Protein AF-A0A661CMT6-F1 (afdb_monomer_lite)

Secondary structure (DSSP, 8-state):
-HHHHHHHHHHHHHHHHHHHHHHHHHHHHHHHHHHHHHHHHHHHHHHHHHHHHHHHHHHH-SS--HHHHHHHHHHHHHH-TT---EEE---EEGGGHHHHHHHHHTT-TT---EEE-TTSSEEEPPP-SEE-BB-EEES-TT-GGGBTBBGGGSHHHHHHHHHHHHHTS-EEPSSEE-SS-SS--EE--EE----SS-----

Radius of gyration: 26.26 Å; chains: 1; bounding box: 62×44×87 Å

Foldseek 3Di:
DVVVVVVVVVVVVVVVVVVVVVVVVVVVVVVVVVVVVVVVVVLVVLVVVLVVVLLVVVQVDPDDDLVNSQVSQVVSCVVNVVDPKDFDWDKDALVCQVVVQVVLCVPVVPAAQWEQDPVRDIDHDDDDRIWTAGCHMPPCVLQVQRHNYTLCNDPQSVVQQVVQVVVQDWGKGDWDQRRSDPPRDTDIDIDGDHDDDDPDDD

Structure (mmCIF, N/CA/C/O backbone):
data_AF-A0A661CMT6-F1
#
_entry.id   AF-A0A661CMT6-F1
#
loop_
_atom_site.group_PDB
_atom_site.id
_atom_site.type_symbol
_atom_site.label_atom_id
_atom_site.label_alt_id
_atom_site.label_comp_id
_atom_site.label_asym_id
_atom_site.label_entity_id
_atom_site.label_seq_id
_atom_site.pdbx_PDB_ins_code
_atom_site.Cartn_x
_atom_site.Cartn_y
_atom_site.Cartn_z
_atom_site.occupancy
_atom_site.B_iso_or_equiv
_atom_site.auth_seq_id
_atom_site.auth_comp_id
_atom_site.auth_asym_id
_atom_site.auth_atom_id
_atom_site.pdbx_PDB_model_num
ATOM 1 N N . MET A 1 1 ? 38.216 -4.829 -66.993 1.00 76.12 1 MET A N 1
ATOM 2 C CA . MET A 1 1 ? 38.222 -5.764 -65.841 1.00 76.12 1 MET A CA 1
ATOM 3 C C . MET A 1 1 ? 38.484 -5.056 -64.514 1.00 76.12 1 MET A C 1
ATOM 5 O O . MET A 1 1 ? 37.730 -5.285 -63.583 1.00 76.12 1 MET A O 1
ATOM 9 N N . THR A 1 2 ? 39.468 -4.158 -64.425 1.00 88.75 2 THR A N 1
ATOM 10 C CA . THR A 1 2 ? 39.797 -3.398 -63.199 1.00 88.75 2 THR A CA 1
ATOM 11 C C . THR A 1 2 ? 38.638 -2.559 -62.637 1.00 88.75 2 THR A C 1
ATOM 13 O O . THR A 1 2 ? 38.377 -2.619 -61.442 1.00 88.75 2 THR A O 1
ATOM 16 N N . LEU A 1 3 ? 37.890 -1.845 -63.488 1.00 88.75 3 LEU A N 1
ATOM 17 C CA . LEU A 1 3 ? 36.726 -1.038 -63.073 1.00 88.75 3 LEU A CA 1
ATOM 18 C C . LEU A 1 3 ? 35.600 -1.874 -62.446 1.00 88.75 3 LEU A C 1
ATOM 20 O O . LEU A 1 3 ? 35.071 -1.510 -61.402 1.00 88.75 3 LEU A O 1
ATOM 24 N N . LEU A 1 4 ? 35.269 -3.018 -63.053 1.00 88.88 4 LEU A N 1
ATOM 25 C CA . LEU A 1 4 ? 34.260 -3.945 -62.525 1.00 88.88 4 LEU A CA 1
ATOM 26 C C . LEU A 1 4 ? 34.671 -4.500 -61.157 1.00 88.88 4 LEU A C 1
ATOM 28 O O . LEU A 1 4 ? 33.840 -4.578 -60.258 1.00 88.88 4 LEU A O 1
ATOM 32 N N . LEU A 1 5 ? 35.956 -4.825 -60.986 1.00 91.69 5 LEU A N 1
ATOM 33 C CA . LEU A 1 5 ? 36.486 -5.314 -59.715 1.00 91.69 5 LEU A CA 1
ATOM 34 C C . LEU A 1 5 ? 36.381 -4.251 -58.610 1.00 91.69 5 LEU A C 1
ATOM 36 O O . LEU A 1 5 ? 35.983 -4.566 -57.492 1.00 91.69 5 LEU A O 1
ATOM 40 N N . GLY A 1 6 ? 36.684 -2.992 -58.943 1.00 91.56 6 GLY A N 1
ATOM 41 C CA . GLY A 1 6 ? 36.543 -1.860 -58.027 1.00 91.56 6 GLY A CA 1
ATOM 42 C C . GLY A 1 6 ? 35.097 -1.642 -57.582 1.00 91.56 6 GLY A C 1
ATOM 43 O O . GLY A 1 6 ? 34.849 -1.525 -56.389 1.00 91.56 6 GLY A O 1
ATOM 44 N N . ILE A 1 7 ? 34.133 -1.673 -58.511 1.00 93.00 7 ILE A N 1
ATOM 45 C CA . ILE A 1 7 ? 32.702 -1.499 -58.198 1.00 93.00 7 ILE A CA 1
ATOM 46 C C . ILE A 1 7 ? 32.199 -2.613 -57.275 1.00 93.00 7 ILE A C 1
ATOM 48 O O . ILE A 1 7 ? 31.521 -2.329 -56.291 1.00 93.00 7 ILE A O 1
ATOM 52 N N . VAL A 1 8 ? 32.544 -3.872 -57.565 1.00 93.56 8 VAL A N 1
ATOM 53 C CA . VAL A 1 8 ? 32.135 -5.016 -56.734 1.00 93.56 8 VAL A CA 1
ATOM 54 C C . VAL A 1 8 ? 32.735 -4.911 -55.334 1.00 93.56 8 VAL A C 1
ATOM 56 O O . VAL A 1 8 ? 32.027 -5.114 -54.350 1.00 93.56 8 VAL A O 1
ATOM 59 N N . LEU A 1 9 ? 34.014 -4.540 -55.231 1.00 94.06 9 LEU A N 1
ATOM 60 C CA . LEU A 1 9 ? 34.680 -4.356 -53.946 1.00 94.06 9 LEU A CA 1
ATOM 61 C C . LEU A 1 9 ? 34.052 -3.207 -53.146 1.00 94.06 9 LEU A C 1
ATOM 63 O O . LEU A 1 9 ? 33.770 -3.373 -51.963 1.00 94.06 9 LEU A O 1
ATOM 67 N N . SER A 1 10 ? 33.769 -2.069 -53.784 1.00 93.56 10 SER A N 1
ATOM 68 C CA . SER A 1 10 ? 33.095 -0.935 -53.145 1.00 93.56 10 SER A CA 1
ATOM 69 C C . SER A 1 10 ? 31.676 -1.280 -52.697 1.00 93.56 10 SER A C 1
ATOM 71 O O . SER A 1 10 ? 31.295 -0.919 -51.587 1.00 93.56 10 SER A O 1
ATOM 73 N N . ALA A 1 11 ? 30.906 -2.009 -53.510 1.00 92.06 11 ALA A N 1
ATOM 74 C CA . ALA A 1 11 ? 29.564 -2.458 -53.147 1.00 92.06 11 ALA A CA 1
ATOM 75 C C . ALA A 1 11 ? 29.593 -3.432 -51.960 1.00 92.06 11 ALA A C 1
ATOM 77 O O . ALA A 1 11 ? 28.795 -3.297 -51.036 1.00 92.06 11 ALA A O 1
ATOM 78 N N . PHE A 1 12 ? 30.545 -4.371 -51.946 1.00 94.50 12 PHE A N 1
ATOM 79 C CA . PHE A 1 12 ? 30.731 -5.304 -50.835 1.00 94.50 12 PHE A CA 1
ATOM 80 C C . PHE A 1 12 ? 31.136 -4.586 -49.542 1.00 94.50 12 PHE A C 1
ATOM 82 O O . PHE A 1 12 ? 30.567 -4.849 -48.485 1.00 94.50 12 PHE A O 1
ATOM 89 N N . ILE A 1 13 ? 32.080 -3.644 -49.627 1.00 92.56 13 ILE A N 1
ATOM 90 C CA . ILE A 1 13 ? 32.513 -2.823 -48.493 1.00 92.56 13 ILE A CA 1
ATOM 91 C C . ILE A 1 13 ? 31.348 -1.974 -47.970 1.00 92.56 13 ILE A C 1
ATOM 93 O O . ILE A 1 13 ? 31.096 -1.983 -46.770 1.00 92.56 13 ILE A O 1
ATOM 97 N N . GLY A 1 14 ? 30.600 -1.300 -48.848 1.00 91.44 14 GLY A N 1
ATOM 98 C CA . GLY A 1 14 ? 29.434 -0.499 -48.470 1.00 91.44 14 GLY A CA 1
ATOM 99 C C . GLY A 1 14 ? 28.329 -1.332 -47.818 1.00 91.44 14 GLY A C 1
ATOM 100 O O . GLY A 1 14 ? 27.796 -0.938 -46.787 1.00 91.44 14 GLY A O 1
ATOM 101 N N . TRP A 1 15 ? 28.039 -2.520 -48.356 1.00 92.12 15 TRP A N 1
ATOM 102 C CA . TRP A 1 15 ? 27.094 -3.461 -47.749 1.00 92.12 15 TRP A CA 1
ATOM 103 C C . TRP A 1 15 ? 27.566 -3.950 -46.372 1.00 92.12 15 TRP A C 1
ATOM 105 O O . TRP A 1 15 ? 26.773 -4.005 -45.432 1.00 92.12 15 TRP A O 1
ATOM 115 N N . SER A 1 16 ? 28.858 -4.257 -46.230 1.00 92.06 16 SER A N 1
ATOM 116 C CA . SER A 1 16 ? 29.460 -4.662 -44.956 1.00 92.06 16 SER A CA 1
ATOM 117 C C . SER A 1 16 ? 29.374 -3.544 -43.912 1.00 92.06 16 SER A C 1
ATOM 119 O O . SER A 1 16 ? 28.859 -3.775 -42.819 1.00 92.06 16 SER A O 1
ATOM 121 N N . PHE A 1 17 ? 29.782 -2.318 -44.264 1.00 91.06 17 PHE A N 1
ATOM 122 C CA . PHE A 1 17 ? 29.678 -1.146 -43.389 1.00 91.06 17 PHE A CA 1
ATOM 123 C C . PHE A 1 17 ? 28.233 -0.872 -42.978 1.00 91.06 17 PHE A C 1
ATOM 125 O O . PHE A 1 17 ? 27.963 -0.761 -41.787 1.00 91.06 17 PHE A O 1
ATOM 132 N N . TYR A 1 18 ? 27.298 -0.872 -43.930 1.00 88.12 18 TYR A N 1
ATOM 133 C CA . TYR A 1 18 ? 25.874 -0.679 -43.651 1.00 88.12 18 TYR A CA 1
ATOM 134 C C . TYR A 1 18 ? 25.322 -1.741 -42.688 1.00 88.12 18 TYR A C 1
ATOM 136 O O . TYR A 1 18 ? 24.569 -1.434 -41.763 1.00 88.12 18 TYR A O 1
ATOM 144 N N . THR A 1 19 ? 25.727 -3.002 -42.866 1.00 87.31 19 THR A N 1
ATOM 145 C CA . THR A 1 19 ? 25.302 -4.107 -41.995 1.00 87.31 19 THR A CA 1
ATOM 146 C C . THR A 1 19 ? 25.889 -3.981 -40.586 1.00 87.31 19 THR A C 1
ATOM 148 O O . THR A 1 19 ? 25.199 -4.279 -39.612 1.00 87.31 19 THR A O 1
ATOM 151 N N . ILE A 1 20 ? 27.148 -3.549 -40.457 1.00 87.88 20 ILE A N 1
ATOM 152 C CA . ILE A 1 20 ? 27.808 -3.326 -39.161 1.00 87.88 20 ILE A CA 1
ATOM 153 C C . ILE A 1 20 ? 27.168 -2.143 -38.430 1.00 87.88 20 ILE A C 1
ATOM 155 O O . ILE A 1 20 ? 26.847 -2.269 -37.252 1.00 87.88 20 ILE A O 1
ATOM 159 N N . GLU A 1 21 ? 26.930 -1.034 -39.125 1.00 86.44 21 GLU A N 1
ATOM 160 C CA . GLU A 1 21 ? 26.326 0.176 -38.562 1.00 86.44 21 GLU A CA 1
ATOM 161 C C . GLU A 1 21 ? 24.889 -0.084 -38.099 1.00 86.44 21 GLU A C 1
ATOM 163 O O . GLU A 1 21 ? 24.545 0.209 -36.957 1.00 86.44 21 GLU A O 1
ATOM 168 N N . THR A 1 22 ? 24.082 -0.764 -38.921 1.00 87.25 22 THR A N 1
ATOM 169 C CA . THR A 1 22 ? 22.709 -1.139 -38.546 1.00 87.25 22 THR A CA 1
ATOM 170 C C . THR A 1 22 ? 22.695 -2.064 -37.325 1.00 87.25 22 THR A C 1
ATOM 172 O O . THR A 1 22 ? 21.896 -1.868 -36.412 1.00 87.25 22 THR A O 1
ATOM 175 N N . LYS A 1 23 ? 23.600 -3.053 -37.262 1.00 88.31 23 LYS A N 1
ATOM 176 C CA . LYS A 1 23 ? 23.738 -3.923 -36.081 1.00 88.31 23 LYS A CA 1
ATOM 177 C C . LYS A 1 23 ? 24.195 -3.148 -34.847 1.00 88.31 23 LYS A C 1
ATOM 179 O O . LYS A 1 23 ? 23.708 -3.434 -33.760 1.00 88.31 23 LYS A O 1
ATOM 184 N N . SER A 1 24 ? 25.108 -2.191 -35.004 1.00 89.50 24 SER A N 1
ATOM 185 C CA . SER A 1 24 ? 25.589 -1.356 -33.902 1.00 89.50 24 SER A CA 1
ATOM 186 C C . SER A 1 24 ? 24.461 -0.512 -33.316 1.00 89.50 24 SER A C 1
ATOM 188 O O . SER A 1 24 ? 24.282 -0.535 -32.107 1.00 89.50 24 SER A O 1
ATOM 190 N N . ILE A 1 25 ? 23.658 0.145 -34.162 1.00 88.06 25 ILE A N 1
ATOM 191 C CA . ILE A 1 25 ? 22.508 0.957 -33.732 1.00 88.06 25 ILE A CA 1
ATOM 192 C C . ILE A 1 25 ? 21.481 0.099 -32.986 1.00 88.06 25 ILE A C 1
ATOM 194 O O . ILE A 1 25 ? 20.993 0.493 -31.932 1.00 88.06 25 ILE A O 1
ATOM 198 N N . VAL A 1 26 ? 21.161 -1.092 -33.505 1.00 89.81 26 VAL A N 1
ATOM 199 C CA . VAL A 1 26 ? 20.211 -2.005 -32.847 1.00 89.81 26 VAL A CA 1
ATOM 200 C C . VAL A 1 26 ? 20.753 -2.504 -31.506 1.00 89.81 26 VAL A C 1
ATOM 202 O O . VAL A 1 26 ? 20.005 -2.554 -30.535 1.00 89.81 26 VAL A O 1
ATOM 205 N N . ASN A 1 27 ? 22.041 -2.848 -31.430 1.00 90.56 27 ASN A N 1
ATOM 206 C CA . ASN A 1 27 ? 22.661 -3.298 -30.184 1.00 90.56 27 ASN A CA 1
ATOM 207 C C . ASN A 1 27 ? 22.746 -2.175 -29.143 1.00 90.56 27 ASN A C 1
ATOM 209 O O . ASN A 1 27 ? 22.502 -2.426 -27.970 1.00 90.56 27 ASN A O 1
ATOM 213 N N . GLU A 1 28 ? 23.086 -0.954 -29.557 1.00 92.06 28 GLU A N 1
ATOM 214 C CA . GLU A 1 28 ? 23.110 0.224 -28.685 1.00 92.06 28 GLU A CA 1
ATOM 215 C C . GLU A 1 28 ? 21.711 0.519 -28.143 1.00 92.06 28 GLU A C 1
ATOM 217 O O . GLU A 1 28 ? 21.534 0.584 -26.931 1.00 92.06 28 GLU A O 1
ATOM 222 N N . PHE A 1 29 ? 20.698 0.543 -29.015 1.00 90.06 29 PHE A N 1
ATOM 223 C CA . PHE A 1 29 ? 19.305 0.692 -28.598 1.00 90.06 29 PHE A CA 1
ATOM 224 C C . PHE A 1 29 ? 18.870 -0.404 -27.617 1.00 90.06 29 PHE A C 1
ATOM 226 O O . PHE A 1 29 ? 18.229 -0.107 -26.612 1.00 90.06 29 PHE A O 1
ATOM 233 N N . GLN A 1 30 ? 19.223 -1.667 -27.876 1.00 91.69 30 GLN A N 1
ATOM 234 C CA . GLN A 1 30 ? 18.881 -2.769 -26.976 1.00 91.69 30 GLN A CA 1
ATOM 235 C C . GLN A 1 30 ? 19.568 -2.619 -25.614 1.00 91.69 30 GLN A C 1
ATOM 237 O O . GLN A 1 30 ? 18.911 -2.759 -24.588 1.00 91.69 30 GLN A O 1
ATOM 242 N N . ASN A 1 31 ? 20.859 -2.278 -25.594 1.00 92.62 31 ASN A N 1
ATOM 243 C CA . ASN A 1 31 ? 21.598 -2.043 -24.354 1.00 92.62 31 ASN A CA 1
ATOM 244 C C . ASN A 1 31 ? 21.017 -0.869 -23.557 1.00 92.62 31 ASN A C 1
ATOM 246 O O . ASN A 1 31 ? 20.933 -0.943 -22.330 1.00 92.62 31 ASN A O 1
ATOM 250 N N . ASP A 1 32 ? 20.600 0.199 -24.237 1.00 91.69 32 ASP A N 1
ATOM 251 C CA . ASP A 1 32 ? 19.945 1.342 -23.607 1.00 91.69 32 ASP A CA 1
ATOM 252 C C . ASP A 1 32 ? 18.610 0.927 -22.987 1.00 91.69 32 ASP A C 1
ATOM 254 O O . ASP A 1 32 ? 18.363 1.216 -21.815 1.00 91.69 32 ASP A O 1
ATOM 258 N N . VAL A 1 33 ? 17.771 0.196 -23.730 1.00 92.81 33 VAL A N 1
ATOM 259 C CA . VAL A 1 33 ? 16.503 -0.346 -23.218 1.00 92.81 33 VAL A CA 1
ATOM 260 C C . VAL A 1 33 ? 16.746 -1.223 -21.991 1.00 92.81 33 VAL A C 1
ATOM 262 O O . VAL A 1 33 ? 16.114 -1.003 -20.958 1.00 92.81 33 VAL A O 1
ATOM 265 N N . ASP A 1 34 ? 17.690 -2.160 -22.064 1.00 93.88 34 ASP A N 1
ATOM 266 C CA . ASP A 1 34 ? 18.001 -3.077 -20.965 1.00 93.88 34 ASP A CA 1
ATOM 267 C C . ASP A 1 34 ? 18.516 -2.318 -19.732 1.00 93.88 34 ASP A C 1
ATOM 269 O O . ASP A 1 34 ? 18.134 -2.619 -18.599 1.00 93.88 34 ASP A O 1
ATOM 273 N N . THR A 1 35 ? 19.323 -1.275 -19.940 1.00 94.31 35 THR A N 1
ATOM 274 C CA . THR A 1 35 ? 19.825 -0.411 -18.863 1.00 94.31 35 THR A CA 1
ATOM 275 C C . THR A 1 35 ? 18.688 0.348 -18.180 1.00 94.31 35 THR A C 1
ATOM 277 O O . THR A 1 35 ? 18.652 0.429 -16.949 1.00 94.31 35 THR A O 1
ATOM 280 N N . GLN A 1 36 ? 17.737 0.882 -18.951 1.00 92.00 36 GLN A N 1
ATOM 281 C CA . GLN A 1 36 ? 16.578 1.584 -18.396 1.00 92.00 36 GLN A CA 1
ATOM 282 C C . GLN A 1 36 ? 15.644 0.635 -17.640 1.00 92.00 36 GLN A C 1
ATOM 284 O O . GLN A 1 36 ? 15.193 0.965 -16.543 1.00 92.00 36 GLN A O 1
ATOM 289 N N . VAL A 1 37 ? 15.390 -0.561 -18.180 1.00 92.44 37 VAL A N 1
ATOM 290 C CA . VAL A 1 37 ? 14.586 -1.590 -17.502 1.00 92.44 37 VAL A CA 1
ATOM 291 C C . VAL A 1 37 ? 15.236 -1.982 -16.177 1.00 92.44 37 VAL A C 1
ATOM 293 O O . VAL A 1 37 ? 14.579 -1.924 -15.139 1.00 92.44 37 VAL A O 1
ATOM 296 N N . ALA A 1 38 ? 16.540 -2.271 -16.179 1.00 93.06 38 ALA A N 1
ATOM 297 C CA . ALA A 1 38 ? 17.273 -2.619 -14.965 1.00 93.06 38 ALA A CA 1
ATOM 298 C C . ALA A 1 38 ? 17.248 -1.490 -13.917 1.00 93.06 38 ALA A C 1
ATOM 300 O O . ALA A 1 38 ? 17.157 -1.752 -12.715 1.00 93.06 38 ALA A O 1
ATOM 301 N N . ALA A 1 39 ? 17.299 -0.225 -14.347 1.00 91.81 39 ALA A N 1
ATOM 302 C CA . ALA A 1 39 ? 17.182 0.919 -13.446 1.00 91.81 39 ALA A CA 1
ATOM 303 C C . ALA A 1 39 ? 15.795 0.993 -12.783 1.00 91.81 39 ALA A C 1
ATOM 305 O O . ALA A 1 39 ? 15.709 1.223 -11.574 1.00 91.81 39 ALA A O 1
ATOM 306 N N . ILE A 1 40 ? 14.721 0.747 -13.541 1.00 89.44 40 ILE A N 1
ATOM 307 C CA . ILE A 1 40 ? 13.347 0.716 -13.020 1.00 89.44 40 ILE A CA 1
ATOM 308 C C . ILE A 1 40 ? 13.161 -0.448 -12.042 1.00 89.44 40 ILE A C 1
ATOM 310 O O . ILE A 1 40 ? 12.661 -0.242 -10.936 1.00 89.44 40 ILE A O 1
ATOM 314 N N . GLU A 1 41 ? 13.597 -1.656 -12.404 1.00 90.56 41 GLU A N 1
ATOM 315 C CA . GLU A 1 41 ? 13.509 -2.837 -11.535 1.00 90.56 41 GLU A CA 1
ATOM 316 C C . GLU A 1 41 ? 14.256 -2.627 -10.219 1.00 90.56 41 GLU A C 1
ATOM 318 O O . GLU A 1 41 ? 13.731 -2.913 -9.138 1.00 90.56 41 GLU A O 1
ATOM 323 N N . LYS A 1 42 ? 15.463 -2.059 -10.295 1.00 90.38 42 LYS A N 1
ATOM 324 C CA . LYS A 1 42 ? 16.248 -1.698 -9.115 1.00 90.38 42 LYS A CA 1
ATOM 325 C C . LYS A 1 42 ? 15.507 -0.686 -8.247 1.00 90.38 42 LYS A C 1
ATOM 327 O O . LYS A 1 42 ? 15.457 -0.863 -7.032 1.00 90.38 42 LYS A O 1
ATOM 332 N N . GLN A 1 43 ? 14.920 0.350 -8.846 1.00 88.81 43 GLN A N 1
ATOM 333 C CA . GLN A 1 43 ? 14.181 1.369 -8.104 1.00 88.81 43 GLN A CA 1
ATOM 334 C C . GLN A 1 43 ? 12.956 0.781 -7.389 1.00 88.81 43 GLN A C 1
ATOM 336 O O . GLN A 1 43 ? 12.739 1.076 -6.216 1.00 88.81 43 GLN A O 1
ATOM 341 N N . ILE A 1 44 ? 12.188 -0.082 -8.061 1.00 90.38 44 ILE A N 1
ATOM 342 C CA . ILE A 1 44 ? 11.028 -0.766 -7.469 1.00 90.38 44 ILE A CA 1
ATOM 343 C C . ILE A 1 44 ? 11.469 -1.684 -6.325 1.00 90.38 44 ILE A C 1
ATOM 345 O O . ILE A 1 44 ? 10.876 -1.655 -5.249 1.00 90.38 44 ILE A O 1
ATOM 349 N N . THR A 1 45 ? 12.540 -2.451 -6.529 1.00 90.62 45 THR A N 1
ATOM 350 C CA . THR A 1 45 ? 13.084 -3.353 -5.504 1.00 90.62 45 THR A CA 1
ATOM 351 C C . THR A 1 45 ? 13.514 -2.573 -4.263 1.00 90.62 45 THR A C 1
ATOM 353 O O . THR A 1 45 ? 13.157 -2.942 -3.149 1.00 90.62 45 THR A O 1
ATOM 356 N N . LEU A 1 46 ? 14.198 -1.438 -4.440 1.00 88.62 46 LEU A N 1
ATOM 357 C CA . LEU A 1 46 ? 14.570 -0.558 -3.330 1.00 88.62 46 LEU A CA 1
ATOM 358 C C . LEU A 1 46 ? 13.349 0.005 -2.594 1.00 88.62 46 LEU A C 1
ATOM 360 O O . LEU A 1 46 ? 13.398 0.166 -1.379 1.00 88.62 46 LEU A O 1
ATOM 364 N N . SER A 1 47 ? 12.253 0.293 -3.299 1.00 89.75 47 SER A N 1
ATOM 365 C CA . SER A 1 47 ? 11.001 0.698 -2.655 1.00 89.75 47 SER A CA 1
ATOM 366 C C . SER A 1 47 ? 10.349 -0.432 -1.860 1.00 89.75 47 SER A C 1
ATOM 368 O O . SER A 1 47 ? 9.720 -0.164 -0.844 1.00 89.75 47 SER A O 1
ATOM 370 N N . PHE A 1 48 ? 10.514 -1.691 -2.264 1.00 93.50 48 PHE A N 1
ATOM 371 C CA . PHE A 1 48 ? 9.998 -2.838 -1.514 1.00 93.50 48 PHE A CA 1
ATOM 372 C C . PHE A 1 48 ? 10.741 -3.093 -0.200 1.00 93.50 48 PHE A C 1
ATOM 374 O O . PHE A 1 48 ? 10.115 -3.516 0.772 1.00 93.50 48 PHE A O 1
ATOM 381 N N . GLU A 1 49 ? 12.027 -2.748 -0.110 1.00 93.56 49 GLU A N 1
ATOM 382 C CA . GLU A 1 49 ? 12.794 -2.822 1.146 1.00 93.56 49 GLU A CA 1
ATOM 383 C C . GLU A 1 49 ? 12.198 -1.953 2.273 1.00 93.56 49 GLU A C 1
ATOM 385 O O . GLU A 1 49 ? 12.317 -2.280 3.460 1.00 93.56 49 GLU A O 1
ATOM 390 N N . ALA A 1 50 ? 11.473 -0.881 1.925 1.00 94.88 50 ALA A N 1
ATOM 391 C CA . ALA A 1 50 ? 10.717 -0.082 2.890 1.00 94.88 50 ALA A CA 1
ATOM 392 C C . ALA A 1 50 ? 9.687 -0.924 3.659 1.00 94.88 50 ALA A C 1
ATOM 394 O O . ALA A 1 50 ? 9.557 -0.788 4.877 1.00 94.88 50 ALA A O 1
ATOM 395 N N . LEU A 1 51 ? 8.987 -1.828 2.964 1.00 96.19 51 LEU A N 1
ATOM 396 C CA . LEU A 1 51 ? 7.976 -2.689 3.576 1.00 96.19 51 LEU A CA 1
ATOM 397 C C . LEU A 1 51 ? 8.607 -3.685 4.547 1.00 96.19 51 LEU A C 1
ATOM 399 O O . LEU A 1 51 ? 8.050 -3.916 5.615 1.00 96.19 51 LEU A O 1
ATOM 403 N N . TYR A 1 52 ? 9.784 -4.230 4.227 1.00 96.38 52 TYR A N 1
ATOM 404 C CA . TYR A 1 52 ? 10.516 -5.108 5.144 1.00 96.38 52 TYR A CA 1
ATOM 405 C C . TYR A 1 52 ? 10.988 -4.369 6.400 1.00 96.38 52 TYR A C 1
ATOM 407 O O . TYR A 1 52 ? 10.921 -4.920 7.498 1.00 96.38 52 TYR A O 1
ATOM 415 N N . THR A 1 53 ? 11.390 -3.104 6.259 1.00 95.12 53 THR A N 1
ATOM 416 C CA . THR A 1 53 ? 11.751 -2.250 7.401 1.00 95.12 53 THR A CA 1
ATOM 417 C C . THR A 1 53 ? 10.549 -2.015 8.322 1.00 95.12 53 THR A C 1
ATOM 419 O O . THR A 1 53 ? 10.650 -2.224 9.530 1.00 95.12 53 THR A O 1
ATOM 422 N N . ILE A 1 54 ? 9.391 -1.646 7.760 1.00 95.88 54 ILE A N 1
ATOM 423 C CA . ILE A 1 54 ? 8.149 -1.466 8.531 1.00 95.88 54 ILE A CA 1
ATOM 424 C C . ILE A 1 54 ? 7.703 -2.785 9.160 1.00 95.88 54 ILE A C 1
ATOM 426 O O . ILE A 1 54 ? 7.345 -2.819 10.334 1.00 95.88 54 ILE A O 1
ATOM 430 N N . LYS A 1 55 ? 7.760 -3.889 8.412 1.00 95.62 55 LYS A N 1
ATOM 431 C CA . LYS A 1 55 ? 7.452 -5.217 8.941 1.00 95.62 55 LYS A CA 1
ATOM 432 C C . LYS A 1 55 ? 8.316 -5.546 10.157 1.00 95.62 55 LYS A C 1
ATOM 434 O O . LYS A 1 55 ? 7.783 -6.054 11.132 1.00 95.62 55 LYS A O 1
ATOM 439 N N . GLY A 1 56 ? 9.607 -5.211 10.137 1.00 94.94 56 GLY A N 1
ATOM 440 C CA . GLY A 1 56 ? 10.495 -5.389 11.286 1.00 94.94 56 GLY A CA 1
ATOM 441 C C . GLY A 1 56 ? 10.012 -4.666 12.548 1.00 94.94 56 GLY A C 1
ATOM 442 O O . GLY A 1 56 ? 10.102 -5.234 13.636 1.00 94.94 56 GLY A O 1
ATOM 443 N N . LEU A 1 57 ? 9.445 -3.460 12.415 1.00 94.62 57 LEU A N 1
ATOM 444 C CA . LEU A 1 57 ? 8.836 -2.731 13.536 1.00 94.62 57 LEU A CA 1
ATOM 445 C C . LEU A 1 57 ? 7.641 -3.502 14.118 1.00 94.62 57 LEU A C 1
ATOM 447 O O . LEU A 1 57 ? 7.564 -3.691 15.326 1.00 94.62 57 LEU A O 1
ATOM 451 N N . PHE A 1 58 ? 6.740 -4.001 13.271 1.00 94.56 58 PHE A N 1
ATOM 452 C CA . PHE A 1 58 ? 5.579 -4.769 13.733 1.00 94.56 58 PHE A CA 1
ATOM 453 C C . PHE A 1 58 ? 5.928 -6.170 14.251 1.00 94.56 58 PHE A C 1
ATOM 455 O O . PHE A 1 58 ? 5.309 -6.634 15.201 1.00 94.56 58 PHE A O 1
ATOM 462 N N . ASP A 1 59 ? 6.918 -6.844 13.664 1.00 92.75 59 ASP A N 1
ATOM 463 C CA . ASP A 1 59 ? 7.340 -8.185 14.086 1.00 92.75 59 ASP A CA 1
ATOM 464 C C . ASP A 1 59 ? 8.089 -8.158 15.438 1.00 92.75 59 ASP A C 1
ATOM 466 O O . ASP A 1 59 ? 8.159 -9.180 16.122 1.00 92.75 59 ASP A O 1
ATOM 470 N N . SER A 1 60 ? 8.667 -7.012 15.824 1.00 91.19 60 SER A N 1
ATOM 471 C CA . SER A 1 60 ? 9.477 -6.863 17.047 1.00 91.19 60 SER A CA 1
ATOM 472 C C . SER A 1 60 ? 8.772 -6.147 18.203 1.00 91.19 60 SER A C 1
ATOM 474 O O . SER A 1 60 ? 9.281 -6.164 19.327 1.00 91.19 60 SER A O 1
ATOM 476 N N . SER A 1 61 ? 7.586 -5.590 17.961 1.00 90.44 61 SER A N 1
ATOM 477 C CA . SER A 1 61 ? 6.791 -4.870 18.955 1.00 90.44 61 SER A CA 1
ATOM 478 C C . SER A 1 61 ? 5.507 -5.621 19.304 1.00 90.44 61 SER A C 1
ATOM 480 O O . SER A 1 61 ? 4.875 -6.240 18.455 1.00 90.44 61 SER A O 1
ATOM 482 N N . GLN A 1 62 ? 5.087 -5.553 20.570 1.00 85.88 62 GLN A N 1
ATOM 483 C CA . GLN A 1 62 ? 3.775 -6.078 20.986 1.00 85.88 62 GLN A CA 1
ATOM 484 C C . GLN A 1 62 ? 2.625 -5.223 20.444 1.00 85.88 62 GLN A C 1
ATOM 486 O O . GLN A 1 62 ? 1.568 -5.733 20.087 1.00 85.88 62 GLN A O 1
ATOM 491 N N . GLU A 1 63 ? 2.847 -3.914 20.383 1.00 88.62 63 GLU A N 1
ATOM 492 C CA . GLU A 1 63 ? 1.927 -2.932 19.834 1.00 88.62 63 GLU A CA 1
ATOM 493 C C . GLU A 1 63 ? 2.765 -1.839 19.171 1.00 88.62 63 GLU A C 1
ATOM 495 O O . GLU A 1 63 ? 3.793 -1.441 19.714 1.00 88.62 63 GLU A O 1
ATOM 500 N N . VAL A 1 64 ? 2.342 -1.386 17.992 1.00 94.00 64 VAL A N 1
ATOM 501 C CA . VAL A 1 64 ? 2.957 -0.255 17.289 1.00 94.00 64 VAL A CA 1
ATOM 502 C C . VAL A 1 64 ? 1.976 0.904 17.327 1.00 94.00 64 VAL A C 1
ATOM 504 O O . VAL A 1 64 ? 0.823 0.775 16.901 1.00 94.00 64 VAL A O 1
ATOM 507 N N . THR A 1 65 ? 2.429 2.034 17.853 1.00 93.94 65 THR A N 1
ATOM 508 C CA . THR A 1 65 ? 1.648 3.268 17.895 1.00 93.94 65 THR A CA 1
ATOM 509 C C . THR A 1 65 ? 1.686 3.999 16.554 1.00 93.94 65 THR A C 1
ATOM 511 O O . THR A 1 65 ? 2.583 3.816 15.731 1.00 93.94 65 THR A O 1
ATOM 514 N N . GLU A 1 66 ? 0.700 4.868 16.339 1.00 93.44 66 GLU A N 1
ATOM 515 C CA . GLU A 1 66 ? 0.635 5.718 15.147 1.00 93.44 66 GLU A CA 1
ATOM 516 C C . GLU A 1 66 ? 1.855 6.646 15.041 1.00 93.44 66 GLU A C 1
ATOM 518 O O . GLU A 1 66 ? 2.409 6.807 13.957 1.00 93.44 66 GLU A O 1
ATOM 523 N N . ASP A 1 67 ? 2.319 7.196 16.168 1.00 95.50 67 ASP A N 1
ATOM 524 C CA . ASP A 1 67 ? 3.495 8.066 16.204 1.00 95.50 67 ASP A CA 1
ATOM 525 C C . ASP A 1 67 ? 4.781 7.303 15.862 1.00 95.50 67 ASP A C 1
ATOM 527 O O . ASP A 1 67 ? 5.597 7.809 15.094 1.00 95.50 67 ASP A O 1
ATOM 531 N N . GLU A 1 68 ? 4.972 6.084 16.378 1.00 96.56 68 GLU A N 1
ATOM 532 C CA . GLU A 1 68 ? 6.130 5.246 16.025 1.00 96.56 68 GLU A CA 1
ATOM 533 C C . GLU A 1 68 ? 6.141 4.902 14.535 1.00 96.56 68 GLU A C 1
ATOM 535 O O . GLU A 1 68 ? 7.176 5.034 13.876 1.00 96.56 68 GLU A O 1
ATOM 540 N N . PHE A 1 69 ? 4.982 4.514 13.991 1.00 97.50 69 PHE A N 1
ATOM 541 C CA . PHE A 1 69 ? 4.831 4.262 12.562 1.00 97.50 69 PHE A CA 1
ATOM 542 C C . PHE A 1 69 ? 5.169 5.510 11.745 1.00 97.50 69 PHE A C 1
ATOM 544 O O . PHE A 1 69 ? 5.967 5.436 10.814 1.00 97.50 69 PHE A O 1
ATOM 551 N N . LYS A 1 70 ? 4.598 6.660 12.119 1.00 97.38 70 LYS A N 1
ATOM 552 C CA . LYS A 1 70 ? 4.796 7.938 11.435 1.00 97.38 70 LYS A CA 1
ATOM 553 C C . LYS A 1 70 ? 6.265 8.339 11.378 1.00 97.38 70 LYS A C 1
ATOM 555 O O . LYS A 1 70 ? 6.748 8.681 10.303 1.00 97.38 70 LYS A O 1
ATOM 560 N N . HIS A 1 71 ? 6.980 8.288 12.504 1.00 97.38 71 HIS A N 1
ATOM 561 C CA . HIS A 1 71 ? 8.397 8.659 12.538 1.00 97.38 71 HIS A CA 1
ATOM 562 C C . HIS A 1 71 ? 9.229 7.760 11.615 1.00 97.38 71 HIS A C 1
ATOM 564 O O . HIS A 1 71 ? 9.989 8.265 10.790 1.00 97.38 71 HIS A O 1
ATOM 570 N N . LEU A 1 72 ? 9.037 6.437 11.690 1.00 97.31 72 LEU A N 1
ATOM 571 C CA . LEU A 1 72 ? 9.762 5.501 10.830 1.00 97.31 72 LEU A CA 1
ATOM 572 C C . LEU A 1 72 ? 9.415 5.692 9.346 1.00 97.31 72 LEU A C 1
ATOM 574 O O . LEU A 1 72 ? 10.306 5.710 8.495 1.00 97.31 72 LEU A O 1
ATOM 578 N N . ALA A 1 73 ? 8.128 5.827 9.025 1.00 97.62 73 ALA A N 1
ATOM 579 C CA . ALA A 1 73 ? 7.659 5.995 7.657 1.00 97.62 73 ALA A CA 1
ATOM 580 C C . ALA A 1 73 ? 8.177 7.304 7.040 1.00 97.62 73 ALA A C 1
ATOM 582 O O . ALA A 1 73 ? 8.688 7.278 5.921 1.00 97.62 73 ALA A O 1
ATOM 583 N N . ALA A 1 74 ? 8.141 8.419 7.776 1.00 96.94 74 ALA A N 1
ATOM 584 C CA . ALA A 1 74 ? 8.671 9.701 7.315 1.00 96.94 74 ALA A CA 1
ATOM 585 C C . ALA A 1 74 ? 10.170 9.613 6.960 1.00 96.94 74 ALA A C 1
ATOM 587 O O . ALA A 1 74 ? 10.577 10.043 5.877 1.00 96.94 74 ALA A O 1
ATOM 588 N N . ASP A 1 75 ? 10.982 8.975 7.809 1.00 96.12 75 ASP A N 1
ATOM 589 C CA . ASP A 1 75 ? 12.422 8.781 7.570 1.00 96.12 75 ASP A CA 1
ATOM 590 C C . ASP A 1 75 ? 12.723 7.886 6.354 1.00 96.12 75 ASP A C 1
ATOM 592 O O . ASP A 1 75 ? 13.759 8.022 5.687 1.00 96.12 75 ASP A O 1
ATOM 596 N N . ILE A 1 76 ? 11.837 6.933 6.052 1.00 96.12 76 ILE A N 1
ATOM 597 C CA . ILE A 1 76 ? 11.917 6.118 4.837 1.00 96.12 76 ILE A CA 1
ATOM 598 C C . ILE A 1 76 ? 11.580 6.974 3.612 1.00 96.12 76 ILE A C 1
ATOM 600 O O . ILE A 1 76 ? 12.341 6.978 2.644 1.00 96.12 76 ILE A O 1
ATOM 604 N N . LEU A 1 77 ? 10.487 7.732 3.647 1.00 95.56 77 LEU A N 1
ATOM 605 C CA . LEU A 1 77 ? 9.996 8.499 2.497 1.00 95.56 77 LEU A CA 1
ATOM 606 C C . LEU A 1 77 ? 10.981 9.573 2.024 1.00 95.56 77 LEU A C 1
ATOM 608 O O . LEU A 1 77 ? 11.124 9.780 0.821 1.00 95.56 77 LEU A O 1
ATOM 612 N N . VAL A 1 78 ? 11.748 10.180 2.938 1.00 94.38 78 VAL A N 1
ATOM 613 C CA . VAL A 1 78 ? 12.840 11.109 2.582 1.00 94.38 78 VAL A CA 1
ATOM 614 C C . VAL A 1 78 ? 13.887 10.447 1.674 1.00 94.38 78 VAL A C 1
ATOM 616 O O . VAL A 1 78 ? 14.457 11.099 0.800 1.00 94.38 78 VAL A O 1
ATOM 619 N N . ARG A 1 79 ? 14.143 9.145 1.854 1.00 91.69 79 ARG A N 1
ATOM 620 C CA . ARG A 1 79 ? 15.119 8.370 1.066 1.00 91.69 79 ARG A CA 1
ATOM 621 C C . ARG A 1 79 ? 14.504 7.698 -0.162 1.00 91.69 79 ARG A C 1
ATOM 623 O O . ARG A 1 79 ? 15.241 7.288 -1.056 1.00 91.69 79 ARG A O 1
ATOM 630 N N . HIS A 1 80 ? 13.178 7.602 -0.216 1.00 90.88 80 HIS A N 1
ATOM 631 C CA . HIS A 1 80 ? 12.425 6.920 -1.266 1.00 90.88 80 HIS A CA 1
ATOM 632 C C . HIS A 1 80 ? 11.288 7.813 -1.796 1.00 90.88 80 HIS A C 1
ATOM 634 O O . HIS A 1 80 ? 10.115 7.480 -1.628 1.00 90.88 80 HIS A O 1
ATOM 640 N N . PRO A 1 81 ? 11.606 8.933 -2.477 1.00 88.19 81 PRO A N 1
ATOM 641 C CA . PRO A 1 81 ? 10.616 9.932 -2.899 1.00 88.19 81 PRO A CA 1
ATOM 642 C C . PRO A 1 81 ? 9.630 9.434 -3.969 1.00 88.19 81 PRO A C 1
ATOM 644 O O . PRO A 1 81 ? 8.684 10.131 -4.317 1.00 88.19 81 PRO A O 1
ATOM 647 N N . ASN A 1 82 ? 9.858 8.244 -4.528 1.00 88.56 82 ASN A N 1
ATOM 648 C CA . ASN A 1 82 ? 8.955 7.586 -5.467 1.00 88.56 82 ASN A CA 1
ATOM 649 C C . ASN A 1 82 ? 7.854 6.759 -4.775 1.00 88.56 82 ASN A C 1
ATOM 651 O O . ASN A 1 82 ? 6.996 6.211 -5.464 1.00 88.56 82 ASN A O 1
ATOM 655 N N . ILE A 1 83 ? 7.887 6.638 -3.445 1.00 93.19 83 ILE A N 1
ATOM 656 C CA . ILE A 1 83 ? 6.803 6.058 -2.651 1.00 93.19 83 ILE A CA 1
ATOM 657 C C . ILE A 1 83 ? 5.837 7.186 -2.288 1.00 93.19 83 ILE A C 1
ATOM 659 O O . ILE A 1 83 ? 6.228 8.164 -1.659 1.00 93.19 83 ILE A O 1
ATOM 663 N N . GLN A 1 84 ? 4.574 7.045 -2.683 1.00 92.81 84 GLN A N 1
ATOM 664 C CA . GLN A 1 84 ? 3.549 8.060 -2.428 1.00 92.81 84 GLN A CA 1
ATOM 665 C C . GLN A 1 84 ? 3.041 8.042 -0.985 1.00 92.81 84 GLN A C 1
ATOM 667 O O . GLN A 1 84 ? 2.800 9.099 -0.405 1.00 92.81 84 GLN A O 1
ATOM 672 N N . ALA A 1 85 ? 2.871 6.845 -0.424 1.00 95.44 85 ALA A N 1
ATOM 673 C CA . ALA A 1 85 ? 2.454 6.648 0.953 1.00 95.44 85 ALA A CA 1
ATOM 674 C C . ALA A 1 85 ? 2.931 5.294 1.480 1.00 95.44 85 ALA A C 1
ATOM 676 O O . ALA A 1 85 ? 3.075 4.328 0.725 1.00 95.44 85 ALA A O 1
ATOM 677 N N . LEU A 1 86 ? 3.142 5.234 2.789 1.00 97.69 86 LEU A N 1
ATOM 678 C CA . LEU A 1 86 ? 3.301 4.005 3.553 1.00 97.69 86 LEU A CA 1
ATOM 679 C C . LEU A 1 86 ? 2.094 3.860 4.473 1.00 97.69 86 LEU A C 1
ATOM 681 O O . LEU A 1 86 ? 1.709 4.805 5.161 1.00 97.69 86 LEU A O 1
ATOM 685 N N . GLU A 1 87 ? 1.504 2.668 4.477 1.00 97.69 87 GLU A N 1
ATOM 686 C CA . GLU A 1 87 ? 0.211 2.413 5.107 1.00 97.69 87 GLU A CA 1
ATOM 687 C C . GLU A 1 87 ? 0.271 1.186 6.023 1.00 97.69 87 GLU A C 1
ATOM 689 O O . GLU A 1 87 ? 0.931 0.190 5.716 1.00 97.69 87 GLU A O 1
ATOM 694 N N . TRP A 1 88 ? -0.458 1.243 7.139 1.00 97.50 88 TRP A N 1
ATOM 695 C CA . TRP A 1 88 ? -0.753 0.076 7.967 1.00 97.50 88 TRP A CA 1
ATOM 696 C C . TRP A 1 88 ? -2.219 -0.310 7.823 1.00 97.50 88 TRP A C 1
ATOM 698 O O . TRP A 1 88 ? -3.112 0.504 8.070 1.00 97.50 88 TRP A O 1
ATOM 708 N N . VAL A 1 89 ? -2.453 -1.569 7.454 1.00 97.50 89 VAL A N 1
ATOM 709 C CA . VAL A 1 89 ? -3.776 -2.087 7.098 1.00 97.50 89 VAL A CA 1
ATOM 710 C C . VAL A 1 89 ? -4.076 -3.338 7.929 1.00 97.50 89 VAL A C 1
ATOM 712 O O . VAL A 1 89 ? -3.770 -4.455 7.499 1.00 97.50 89 VAL A O 1
ATOM 715 N N . PRO A 1 90 ? -4.624 -3.194 9.148 1.00 95.81 90 PRO A N 1
ATOM 716 C CA . PRO A 1 90 ? -4.971 -4.341 9.972 1.00 95.81 90 PRO A CA 1
ATOM 717 C C . PRO A 1 90 ? -6.156 -5.111 9.383 1.00 95.81 90 PRO A C 1
ATOM 719 O O . PRO A 1 90 ? -7.056 -4.546 8.766 1.00 95.81 90 PRO A O 1
ATOM 722 N N . ARG A 1 91 ? -6.189 -6.417 9.647 1.00 96.38 91 ARG A N 1
ATOM 723 C CA . ARG A 1 91 ? -7.365 -7.259 9.416 1.00 96.38 91 ARG A CA 1
ATOM 724 C C . ARG A 1 91 ? -8.319 -7.124 10.598 1.00 96.38 91 ARG A C 1
ATOM 726 O O . ARG A 1 91 ? -7.924 -7.412 11.726 1.00 96.38 91 ARG A O 1
ATOM 733 N N . ILE A 1 92 ? -9.566 -6.746 10.340 1.00 96.38 92 ILE A N 1
ATOM 734 C CA . ILE A 1 92 ? -10.592 -6.562 11.373 1.00 96.38 92 ILE A CA 1
ATOM 735 C C . ILE A 1 92 ? -11.800 -7.422 11.022 1.00 96.38 92 ILE A C 1
ATOM 737 O O . ILE A 1 92 ? -12.355 -7.289 9.937 1.00 96.38 92 ILE A O 1
ATOM 741 N N . TYR A 1 93 ? -12.226 -8.295 11.930 1.00 97.12 93 TYR A N 1
ATOM 742 C CA . TYR A 1 93 ? -13.463 -9.057 11.758 1.00 97.12 93 TYR A CA 1
ATOM 743 C C . TYR A 1 93 ? -14.690 -8.203 12.085 1.00 97.12 93 TYR A C 1
ATOM 745 O O . TYR A 1 93 ? -14.624 -7.286 12.906 1.00 97.12 93 TYR A O 1
ATOM 753 N N . ASN A 1 94 ? -15.8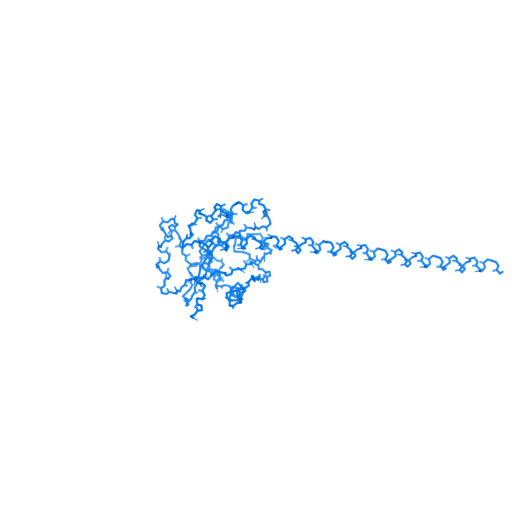34 -8.524 11.480 1.00 97.06 94 ASN A N 1
ATOM 754 C CA . ASN A 1 94 ? -17.075 -7.761 11.651 1.00 97.06 94 ASN A CA 1
ATOM 755 C C . ASN A 1 94 ? -17.500 -7.559 13.103 1.00 97.06 94 ASN A C 1
ATOM 757 O O . ASN A 1 94 ? -17.882 -6.461 13.498 1.00 97.06 94 ASN A O 1
ATOM 761 N N . ASN A 1 95 ? -17.374 -8.604 13.915 1.00 97.00 95 ASN A N 1
ATOM 762 C CA . ASN A 1 95 ? -17.677 -8.570 15.343 1.00 97.00 95 ASN A CA 1
ATOM 763 C C . ASN A 1 95 ? -16.791 -7.591 16.136 1.00 97.00 95 ASN A C 1
ATOM 765 O O . ASN A 1 95 ? -17.207 -7.145 17.201 1.00 97.00 95 ASN A O 1
ATOM 769 N N . ASN A 1 96 ? -15.607 -7.239 15.628 1.00 95.94 96 ASN A N 1
ATOM 770 C CA . ASN A 1 96 ? -14.683 -6.292 16.253 1.00 95.94 96 ASN A CA 1
ATOM 771 C C . ASN A 1 96 ? -14.714 -4.893 15.617 1.00 95.94 96 ASN A C 1
ATOM 773 O O . ASN A 1 96 ? -14.047 -3.991 16.121 1.00 95.94 96 ASN A O 1
ATOM 777 N N . ARG A 1 97 ? -15.484 -4.677 14.539 1.00 96.12 97 ARG A N 1
ATOM 778 C CA . ARG A 1 97 ? -15.510 -3.403 13.801 1.00 96.12 97 ARG A CA 1
ATOM 779 C C . ARG A 1 97 ? -15.812 -2.204 14.697 1.00 96.12 97 ARG A C 1
ATOM 781 O O . ARG A 1 97 ? -15.052 -1.243 14.687 1.00 96.12 97 ARG A O 1
ATOM 788 N N . SER A 1 98 ? -16.903 -2.255 15.461 1.00 95.31 98 SER A N 1
ATOM 789 C CA . SER A 1 98 ? -17.333 -1.122 16.293 1.00 95.31 98 SER A CA 1
ATOM 790 C C . SER A 1 98 ? -16.318 -0.782 17.383 1.00 95.31 98 SER A C 1
ATOM 792 O O . SER A 1 98 ? -16.031 0.388 17.608 1.00 95.31 98 SER A O 1
ATOM 794 N N . GLU A 1 99 ? -15.739 -1.800 18.021 1.00 93.94 99 GLU A N 1
ATOM 795 C CA . GLU A 1 99 ? -14.685 -1.627 19.026 1.00 93.94 99 GLU A CA 1
ATOM 796 C C . GLU A 1 99 ? -13.438 -0.969 18.417 1.00 93.94 99 GLU A C 1
ATOM 798 O O . GLU A 1 99 ? -12.896 -0.015 18.981 1.00 93.94 99 GLU A O 1
ATOM 803 N N . TYR A 1 100 ? -13.019 -1.428 17.233 1.00 92.50 100 TYR A N 1
ATOM 804 C CA . TYR A 1 100 ? -11.896 -0.840 16.507 1.00 92.50 100 TYR A CA 1
ATOM 805 C C . TYR A 1 100 ? -12.161 0.611 16.094 1.00 92.50 100 TYR A C 1
ATOM 807 O O . TYR A 1 100 ? -11.310 1.463 16.343 1.00 92.50 100 TYR A O 1
ATOM 815 N N . GLU A 1 101 ? -13.325 0.912 15.506 1.00 95.31 101 GLU A N 1
ATOM 816 C CA . GLU A 1 101 ? -13.709 2.281 15.128 1.00 95.31 101 GLU A CA 1
ATOM 817 C C . GLU A 1 101 ? -13.641 3.212 16.355 1.00 95.31 101 GLU A C 1
ATOM 819 O O . GLU A 1 101 ? -12.961 4.238 16.319 1.00 95.31 101 GLU A O 1
ATOM 824 N N . SER A 1 102 ? -14.221 2.807 17.492 1.00 93.75 102 SER A N 1
ATOM 825 C CA . SER A 1 102 ? -14.193 3.596 18.732 1.00 93.75 102 SER A CA 1
ATOM 826 C C . SER A 1 102 ? -12.785 3.816 19.303 1.00 93.75 102 SER A C 1
ATOM 828 O O . SER A 1 102 ? -12.505 4.886 19.852 1.00 93.75 102 SER A O 1
ATOM 830 N N . ARG A 1 103 ? -11.868 2.847 19.172 1.00 89.69 103 ARG A N 1
ATOM 831 C CA . ARG A 1 103 ? -10.473 3.004 19.628 1.00 89.69 103 ARG A CA 1
ATOM 832 C C . ARG A 1 103 ? -9.759 4.139 18.888 1.00 89.69 103 ARG A C 1
ATOM 834 O O . ARG A 1 103 ? -9.037 4.907 19.521 1.00 89.69 103 ARG A O 1
ATOM 841 N N . TYR A 1 104 ? -9.970 4.264 17.579 1.00 87.88 104 TYR A N 1
ATOM 842 C CA . TYR A 1 104 ? -9.337 5.305 16.759 1.00 87.88 104 TYR A CA 1
ATOM 843 C C . TYR A 1 104 ? -10.060 6.653 16.842 1.00 87.88 104 TYR A C 1
ATOM 845 O O . TYR A 1 104 ? -9.400 7.691 16.801 1.00 87.88 104 TYR A O 1
ATOM 853 N N . GLN A 1 105 ? -11.374 6.653 17.088 1.00 92.12 105 GLN A N 1
ATOM 854 C CA . GLN A 1 105 ? -12.174 7.872 17.272 1.00 92.12 105 GLN A CA 1
ATOM 855 C C . GLN A 1 105 ? -11.719 8.774 18.428 1.00 92.12 105 GLN A C 1
ATOM 857 O O . GLN A 1 105 ? -11.995 9.970 18.420 1.00 92.12 105 GLN A O 1
ATOM 862 N N . HIS A 1 106 ? -10.966 8.246 19.398 1.00 86.44 106 HIS A N 1
ATOM 863 C CA . HIS A 1 106 ? -10.364 9.061 20.459 1.00 86.44 106 HIS A CA 1
ATOM 864 C C . HIS A 1 106 ? -9.319 10.062 19.935 1.00 86.44 106 HIS A C 1
ATOM 866 O O . HIS A 1 106 ? -9.136 11.115 20.542 1.00 86.44 106 HIS A O 1
ATOM 872 N N . ARG A 1 107 ? -8.623 9.730 18.838 1.00 86.50 107 ARG A N 1
ATOM 873 C CA . ARG A 1 107 ? -7.621 10.593 18.184 1.00 86.50 107 ARG A CA 1
ATOM 874 C C . ARG A 1 107 ? -8.133 11.214 16.887 1.00 86.50 107 ARG A C 1
ATOM 876 O O . ARG A 1 107 ? -7.772 12.345 16.587 1.00 86.50 107 ARG A O 1
ATOM 883 N N . HIS A 1 108 ? -8.991 10.490 16.172 1.00 90.25 108 HIS A N 1
ATOM 884 C CA . HIS A 1 108 ? -9.545 10.864 14.873 1.00 90.25 108 HIS A CA 1
ATOM 885 C C . HIS A 1 108 ? -11.073 10.745 14.924 1.00 90.25 108 HIS A C 1
ATOM 887 O O . HIS A 1 108 ? -11.599 9.693 14.563 1.00 90.25 108 HIS A O 1
ATOM 893 N N . PRO A 1 109 ? -11.801 11.757 15.434 1.00 90.88 109 PRO A N 1
ATOM 894 C CA . PRO A 1 109 ? -13.241 11.668 15.715 1.00 90.88 109 PRO A CA 1
ATOM 895 C C . PRO A 1 109 ? -14.107 11.220 14.530 1.00 90.88 109 PRO A C 1
ATOM 897 O O . PRO A 1 109 ? -15.154 10.606 14.721 1.00 90.88 109 PRO A O 1
ATOM 900 N N . GLU A 1 110 ? -13.666 11.518 13.314 1.00 88.19 110 GLU A N 1
ATOM 901 C CA . GLU A 1 110 ? -14.297 11.146 12.050 1.00 88.19 110 GLU A CA 1
ATOM 902 C C . GLU A 1 110 ? -13.925 9.746 11.536 1.00 88.19 110 GLU A C 1
ATOM 904 O O . GLU A 1 110 ? -14.416 9.344 10.483 1.00 88.19 110 GLU A O 1
ATOM 909 N N . PHE A 1 111 ? -13.069 8.997 12.241 1.00 93.69 111 PHE A N 1
ATOM 910 C CA . PHE A 1 111 ? -12.640 7.678 11.789 1.00 93.69 111 PHE A CA 1
ATOM 911 C C . PHE A 1 111 ? -13.822 6.711 11.709 1.00 93.69 111 PHE A C 1
ATOM 913 O O . PHE A 1 111 ? -14.519 6.428 12.690 1.00 93.69 111 PHE A O 1
ATOM 920 N N . GLU A 1 112 ? -13.995 6.161 10.516 1.00 95.88 112 GLU A N 1
ATOM 921 C CA . GLU A 1 112 ? -14.972 5.146 10.173 1.00 95.88 112 GLU A CA 1
ATOM 922 C C . GLU A 1 112 ? -14.349 4.239 9.109 1.00 95.88 112 GLU A C 1
ATOM 924 O O . GLU A 1 112 ? -13.575 4.701 8.268 1.00 95.88 112 GLU A O 1
ATOM 929 N N . ILE A 1 113 ? -14.683 2.946 9.118 1.00 97.94 113 ILE A N 1
ATOM 930 C CA . ILE A 1 113 ? -14.316 2.086 7.993 1.00 97.94 113 ILE A CA 1
ATOM 931 C C . ILE A 1 113 ? -15.221 2.452 6.814 1.00 97.94 113 ILE A C 1
ATOM 933 O O . ILE A 1 113 ? -16.437 2.232 6.870 1.00 97.94 113 ILE A O 1
ATOM 937 N N . ILE A 1 114 ? -14.627 3.002 5.755 1.00 97.50 114 ILE A N 1
ATOM 938 C CA . ILE A 1 114 ? -15.318 3.578 4.596 1.00 97.50 114 ILE A CA 1
ATOM 939 C C . ILE A 1 114 ? -14.982 2.846 3.293 1.00 97.50 114 ILE A C 1
ATOM 941 O O . ILE A 1 114 ? -13.973 2.160 3.171 1.00 97.50 114 ILE A O 1
ATOM 945 N N . GLU A 1 115 ? -15.834 2.999 2.287 1.00 97.12 115 GLU A N 1
ATOM 946 C CA . GLU A 1 115 ? -15.620 2.507 0.928 1.00 97.12 115 GLU A CA 1
ATOM 947 C C . GLU A 1 115 ? -16.117 3.520 -0.109 1.00 97.12 115 GLU A C 1
ATOM 949 O O . GLU A 1 115 ? -16.859 4.450 0.211 1.00 97.12 115 GLU A O 1
ATOM 954 N N . ARG A 1 116 ? -15.751 3.320 -1.381 1.00 94.38 116 ARG A N 1
ATOM 955 C CA . ARG A 1 116 ? -16.311 4.120 -2.479 1.00 94.38 116 ARG A CA 1
ATOM 956 C C . ARG A 1 116 ? -17.740 3.672 -2.791 1.00 94.38 116 ARG A C 1
ATOM 958 O O . ARG A 1 116 ? -17.969 2.524 -3.172 1.00 94.38 116 ARG A O 1
ATOM 965 N N . GLY A 1 117 ? -18.679 4.603 -2.669 1.00 92.62 117 GLY A N 1
ATOM 966 C CA . GLY A 1 117 ? -20.078 4.434 -3.029 1.00 92.62 117 GLY A CA 1
ATOM 967 C C . GLY A 1 117 ? -20.324 4.441 -4.545 1.00 92.62 117 GLY A C 1
ATOM 968 O O . GLY A 1 117 ? -19.417 4.719 -5.334 1.00 92.62 117 GLY A O 1
ATOM 969 N N . PRO A 1 118 ? -21.564 4.144 -4.981 1.00 89.94 118 PRO A N 1
ATOM 970 C CA . PRO A 1 118 ? -21.934 4.107 -6.401 1.00 89.94 118 PRO A CA 1
ATOM 971 C C . PRO A 1 118 ? -21.776 5.446 -7.137 1.00 89.94 118 PRO A C 1
ATOM 973 O O . PRO A 1 118 ? -21.601 5.463 -8.351 1.00 89.94 118 PRO A O 1
ATOM 976 N N . ASP A 1 119 ? -21.845 6.556 -6.407 1.00 89.38 119 ASP A N 1
ATOM 977 C CA . ASP A 1 119 ? -21.652 7.927 -6.888 1.00 89.38 119 ASP A CA 1
ATOM 978 C C . ASP A 1 119 ? -20.175 8.366 -6.890 1.00 89.38 119 ASP A C 1
ATOM 980 O O . ASP A 1 119 ? -19.852 9.476 -7.309 1.00 89.38 119 ASP A O 1
ATOM 984 N N . GLY A 1 120 ? -19.267 7.492 -6.443 1.00 86.19 120 GLY A N 1
ATOM 985 C CA . GLY A 1 120 ? -17.834 7.755 -6.330 1.00 86.19 120 GLY A CA 1
ATOM 986 C C . GLY A 1 120 ? -17.415 8.455 -5.034 1.00 86.19 120 GLY A C 1
ATOM 987 O O . GLY A 1 120 ? -16.205 8.582 -4.810 1.00 86.19 120 GLY A O 1
ATOM 988 N N . GLY A 1 121 ? -18.373 8.863 -4.192 1.00 90.81 121 GLY A N 1
ATOM 989 C CA . GLY A 1 121 ? -18.131 9.435 -2.868 1.00 90.81 121 GLY A CA 1
ATOM 990 C C . GLY A 1 121 ? -17.700 8.384 -1.846 1.00 90.81 121 GLY A C 1
ATOM 991 O O . GLY A 1 121 ? -17.799 7.182 -2.095 1.00 90.81 121 GLY A O 1
ATOM 992 N N . MET A 1 122 ? -17.207 8.831 -0.690 1.00 93.75 122 MET A N 1
ATOM 993 C CA . MET A 1 122 ? -16.913 7.938 0.432 1.00 93.75 122 MET A CA 1
ATOM 994 C C . MET A 1 122 ? -18.162 7.722 1.275 1.00 93.75 122 MET A C 1
ATOM 996 O O . MET A 1 122 ? -18.827 8.681 1.662 1.00 93.75 122 MET A O 1
ATOM 1000 N N . ILE A 1 123 ? -18.471 6.459 1.550 1.00 95.56 123 ILE A N 1
ATOM 1001 C CA . ILE A 1 123 ? -19.593 6.035 2.388 1.00 95.56 123 ILE A CA 1
ATOM 1002 C C . ILE A 1 123 ? -19.099 5.049 3.442 1.00 95.56 123 ILE A C 1
ATOM 1004 O O . ILE A 1 123 ? -18.072 4.402 3.244 1.00 95.56 123 ILE A O 1
ATOM 1008 N N . ARG A 1 124 ? -19.863 4.861 4.522 1.00 96.69 124 ARG A N 1
ATOM 1009 C CA . ARG A 1 124 ? -19.624 3.771 5.475 1.00 96.69 124 ARG A CA 1
ATOM 1010 C C . ARG A 1 124 ? -19.523 2.436 4.730 1.00 96.69 124 ARG A C 1
ATOM 1012 O O . ARG A 1 124 ? -20.412 2.094 3.945 1.00 96.69 124 ARG A O 1
ATOM 1019 N N . ALA A 1 125 ? -18.468 1.671 5.001 1.00 97.31 125 ALA A N 1
ATOM 1020 C CA . ALA A 1 125 ? -18.261 0.368 4.382 1.00 97.31 125 ALA A CA 1
ATOM 1021 C C . ALA A 1 125 ? -19.438 -0.564 4.678 1.00 97.31 125 ALA A C 1
ATOM 1023 O O . ALA A 1 125 ? -19.912 -0.634 5.822 1.00 97.31 125 ALA A O 1
ATOM 1024 N N . LYS A 1 126 ? -19.893 -1.287 3.651 1.00 96.38 126 LYS A N 1
ATOM 1025 C CA . LYS A 1 126 ? -20.959 -2.286 3.785 1.00 96.38 126 LYS A CA 1
ATOM 1026 C C . LYS A 1 126 ? -20.527 -3.409 4.715 1.00 96.38 126 LYS A C 1
ATOM 1028 O O . LYS A 1 126 ? -19.339 -3.630 4.919 1.00 96.38 126 LYS A O 1
ATOM 1033 N N . GLU A 1 127 ? -21.502 -4.124 5.261 1.00 96.56 127 GLU A N 1
ATOM 1034 C CA . GLU A 1 127 ? -21.216 -5.254 6.135 1.00 96.56 127 GLU A CA 1
ATOM 1035 C C . GLU A 1 127 ? -20.466 -6.368 5.383 1.00 96.56 127 GLU A C 1
ATOM 1037 O O . GLU A 1 127 ? -20.879 -6.783 4.297 1.00 96.56 127 GLU A O 1
ATOM 1042 N N . ARG A 1 128 ? -19.345 -6.815 5.954 1.00 95.44 128 ARG A N 1
ATOM 1043 C CA . ARG A 1 128 ? -18.481 -7.901 5.469 1.00 95.44 128 ARG A CA 1
ATOM 1044 C C . ARG A 1 128 ? -17.969 -8.704 6.654 1.00 95.44 128 ARG A C 1
ATOM 1046 O O . ARG A 1 128 ? -17.869 -8.158 7.746 1.00 95.44 128 ARG A O 1
ATOM 1053 N N . ASP A 1 129 ? -17.582 -9.956 6.423 1.00 96.56 129 ASP A N 1
ATOM 1054 C CA . ASP A 1 129 ? -16.989 -10.814 7.461 1.00 96.56 129 ASP A CA 1
ATOM 1055 C C . ASP A 1 129 ? -15.668 -10.245 8.001 1.00 96.56 129 ASP A C 1
ATOM 1057 O O . ASP A 1 129 ? -15.371 -10.344 9.194 1.00 96.56 129 ASP A O 1
ATOM 1061 N N . GLU A 1 130 ? -14.890 -9.623 7.116 1.00 96.69 130 GLU A N 1
ATOM 1062 C CA . GLU A 1 130 ? -13.612 -8.995 7.413 1.00 96.69 130 GLU A CA 1
ATOM 1063 C C . GLU A 1 130 ? -13.419 -7.697 6.625 1.00 96.69 130 GLU A C 1
ATOM 1065 O O . GLU A 1 130 ? -13.946 -7.532 5.523 1.00 96.69 130 GLU A O 1
ATOM 1070 N N . TYR A 1 131 ? -12.632 -6.797 7.204 1.00 98.00 131 TYR A N 1
ATOM 1071 C CA . TYR A 1 131 ? -12.284 -5.487 6.673 1.00 98.00 131 TYR A CA 1
ATOM 1072 C C . TYR A 1 131 ? -10.773 -5.296 6.726 1.00 98.00 131 TYR A C 1
ATOM 1074 O O . TYR A 1 131 ? -10.097 -5.824 7.616 1.00 98.00 131 TYR A O 1
ATOM 1082 N N . PHE A 1 132 ? -10.270 -4.487 5.800 1.00 97.94 132 PHE A N 1
ATOM 1083 C CA . PHE A 1 132 ? -8.867 -4.098 5.722 1.00 97.94 132 PHE A CA 1
ATOM 1084 C C . PHE A 1 132 ? -8.769 -2.574 5.578 1.00 97.94 132 PHE A C 1
ATOM 1086 O O . PHE A 1 132 ? -8.428 -2.086 4.496 1.00 97.94 132 PHE A O 1
ATOM 1093 N N . PRO A 1 133 ? -9.138 -1.804 6.621 1.00 97.75 133 PRO A N 1
ATOM 1094 C CA . PRO A 1 133 ? -9.048 -0.352 6.578 1.00 97.75 133 PRO A CA 1
ATOM 1095 C C . PRO A 1 133 ? -7.598 0.114 6.661 1.00 97.75 133 PRO A C 1
ATOM 1097 O O . PRO A 1 133 ? -6.794 -0.464 7.389 1.00 97.75 133 PRO A O 1
ATOM 1100 N N . VAL A 1 134 ? -7.275 1.212 5.987 1.00 97.50 134 VAL A N 1
ATOM 1101 C CA . VAL A 1 134 ? -6.019 1.929 6.240 1.00 97.50 134 VAL A CA 1
ATOM 1102 C C . VAL A 1 134 ? -6.121 2.632 7.595 1.00 97.50 134 VAL A C 1
ATOM 1104 O O . VAL A 1 134 ? -6.893 3.577 7.759 1.00 97.50 134 VAL A O 1
ATOM 1107 N N . CYS A 1 135 ? -5.357 2.161 8.579 1.00 94.75 135 CYS A N 1
ATOM 1108 C CA . CYS A 1 135 ? -5.375 2.684 9.947 1.00 94.75 135 CYS A CA 1
ATOM 1109 C C . CYS A 1 135 ? -4.209 3.616 10.261 1.00 94.75 135 CYS A C 1
ATOM 1111 O O . CYS A 1 135 ? -4.367 4.462 11.131 1.00 94.75 135 CYS A O 1
ATOM 1113 N N . PHE A 1 136 ? -3.062 3.469 9.593 1.00 96.31 136 PHE A N 1
ATOM 1114 C CA . PHE A 1 136 ? -1.992 4.472 9.594 1.00 96.31 136 PHE A CA 1
ATOM 1115 C C . PHE A 1 136 ? -1.651 4.813 8.148 1.00 96.31 136 PHE A C 1
ATOM 1117 O O . PHE A 1 136 ? -1.641 3.916 7.304 1.00 96.31 136 PHE A O 1
ATOM 1124 N N . VAL A 1 137 ? -1.358 6.082 7.874 1.00 96.50 137 VAL A N 1
ATOM 1125 C CA . VAL A 1 137 ? -0.922 6.559 6.559 1.00 96.50 137 VAL A CA 1
ATOM 1126 C C . VAL A 1 137 ? 0.077 7.697 6.738 1.00 96.50 137 VAL A C 1
ATOM 1128 O O . VAL A 1 137 ? -0.183 8.641 7.480 1.00 96.50 137 VAL A O 1
ATOM 1131 N N . GLU A 1 138 ? 1.223 7.600 6.070 1.00 97.25 138 GLU A N 1
ATOM 1132 C CA . GLU A 1 138 ? 2.252 8.642 6.057 1.00 97.25 138 GLU A CA 1
ATOM 1133 C C . GLU A 1 138 ? 2.766 8.842 4.616 1.00 97.25 138 GLU A C 1
ATOM 1135 O O . GLU A 1 138 ? 3.059 7.847 3.948 1.00 97.25 138 GLU A O 1
ATOM 1140 N N . PRO A 1 139 ? 2.870 10.089 4.113 1.00 96.44 139 PRO A N 1
ATOM 1141 C CA . PRO A 1 139 ? 2.411 11.314 4.759 1.00 96.44 139 PRO A CA 1
ATOM 1142 C C . PRO A 1 139 ? 0.885 11.366 4.798 1.00 96.44 139 PRO A C 1
ATOM 1144 O O . PRO A 1 139 ? 0.229 11.031 3.813 1.00 96.44 139 PRO A O 1
ATOM 1147 N N . PHE A 1 140 ? 0.315 11.804 5.921 1.00 93.62 140 PHE A N 1
ATOM 1148 C CA . PHE A 1 140 ? -1.141 11.949 6.022 1.00 93.62 140 PHE A CA 1
ATOM 1149 C C . PHE A 1 140 ? -1.671 13.004 5.042 1.00 93.62 140 PHE A C 1
ATOM 1151 O O . PHE A 1 140 ? -2.642 12.768 4.326 1.00 93.62 140 PHE A O 1
ATOM 1158 N N . ILE A 1 141 ? -0.986 14.151 4.966 1.00 92.44 141 ILE A N 1
ATOM 1159 C CA . ILE A 1 141 ? -1.321 15.221 4.021 1.00 92.44 141 ILE A CA 1
ATOM 1160 C C . ILE A 1 141 ? -1.213 14.671 2.600 1.00 92.44 141 ILE A C 1
ATOM 1162 O O . ILE A 1 141 ? -0.192 14.076 2.259 1.00 92.44 141 ILE A O 1
ATOM 1166 N N . SER A 1 142 ? -2.232 14.921 1.775 1.00 90.62 142 SER A N 1
ATOM 1167 C CA . SER A 1 142 ? -2.433 14.400 0.411 1.00 90.62 142 SER A CA 1
ATOM 1168 C C . SER A 1 142 ? -2.851 12.930 0.290 1.00 90.62 142 SER A C 1
ATOM 1170 O O . SER A 1 142 ? -3.193 12.505 -0.813 1.00 90.62 142 SER A O 1
ATOM 1172 N N . ASN A 1 143 ? -2.881 12.167 1.388 1.00 93.25 143 ASN A N 1
ATOM 1173 C CA . ASN A 1 143 ? -3.357 10.780 1.414 1.00 93.25 143 ASN A CA 1
ATOM 1174 C C . ASN A 1 143 ? -4.559 10.577 2.356 1.00 93.25 143 ASN A C 1
ATOM 1176 O O . ASN A 1 143 ? -4.923 9.444 2.667 1.00 93.25 143 ASN A O 1
ATOM 1180 N N . GLU A 1 144 ? -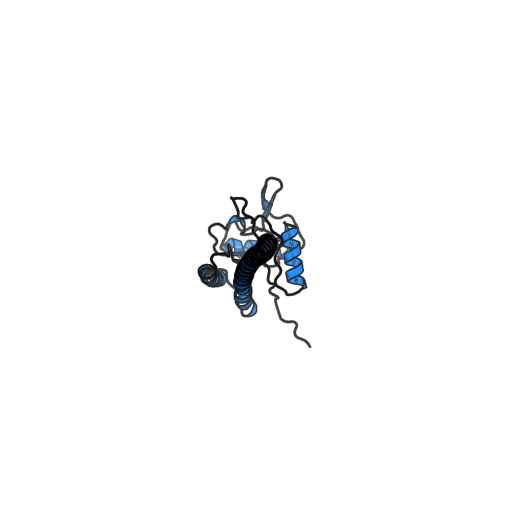5.228 11.654 2.770 1.00 92.69 144 GLU A N 1
ATOM 1181 C CA . GLU A 1 144 ? -6.337 11.635 3.733 1.00 92.69 144 GLU A CA 1
ATOM 1182 C C . GLU A 1 144 ? -7.490 10.750 3.250 1.00 92.69 144 GLU A C 1
ATOM 1184 O O . GLU A 1 144 ? -8.122 10.048 4.030 1.00 92.69 144 GLU A O 1
ATOM 1189 N N . ALA A 1 145 ? -7.731 10.728 1.936 1.00 91.75 145 ALA A N 1
ATOM 1190 C CA . ALA A 1 145 ? -8.786 9.920 1.329 1.00 91.75 145 ALA A CA 1
ATOM 1191 C C . ALA A 1 145 ? -8.557 8.403 1.462 1.00 91.75 145 ALA A C 1
ATOM 1193 O O . ALA A 1 145 ? -9.499 7.633 1.268 1.00 91.75 145 ALA A O 1
ATOM 1194 N N . ALA A 1 146 ? -7.323 7.966 1.735 1.00 93.81 146 ALA A N 1
ATOM 1195 C CA . ALA A 1 146 ? -7.021 6.566 2.002 1.00 93.81 146 ALA A CA 1
ATOM 1196 C C . ALA A 1 146 ? -7.349 6.184 3.451 1.00 93.81 146 ALA A C 1
ATOM 1198 O O . ALA A 1 146 ? -7.690 5.033 3.696 1.00 93.81 146 ALA A O 1
ATOM 1199 N N . PHE A 1 147 ? -7.299 7.121 4.401 1.00 95.25 147 PHE A N 1
ATOM 1200 C CA . PHE A 1 147 ? -7.531 6.844 5.816 1.00 95.25 147 PHE A CA 1
ATOM 1201 C C . PHE A 1 147 ? -8.946 6.293 6.063 1.00 95.25 147 PHE A C 1
ATOM 1203 O O . PHE A 1 147 ? -9.939 6.854 5.607 1.00 95.25 147 PHE A O 1
ATOM 1210 N N . GLY A 1 148 ? -9.036 5.144 6.738 1.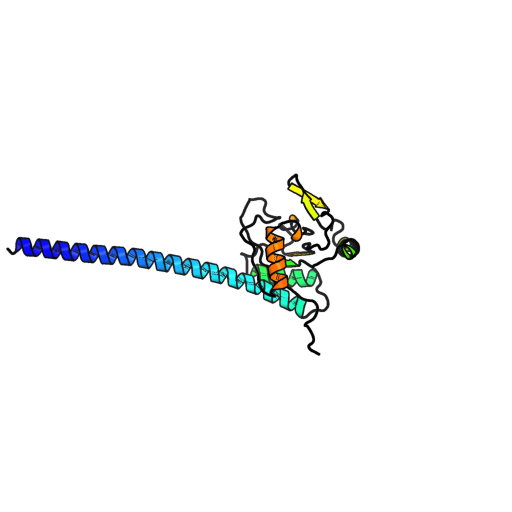00 96.38 148 GLY A N 1
ATOM 1211 C CA . GLY A 1 148 ? -10.285 4.404 6.949 1.00 96.38 148 GLY A CA 1
ATOM 1212 C C . GLY A 1 148 ? -10.797 3.632 5.725 1.00 96.38 148 GLY A C 1
ATOM 1213 O O . GLY A 1 148 ? -11.722 2.830 5.861 1.00 96.38 148 GLY A O 1
ATOM 1214 N N . PHE A 1 149 ? -10.205 3.808 4.538 1.00 97.38 149 PHE A N 1
ATOM 1215 C CA . PHE A 1 149 ? -10.653 3.132 3.322 1.00 97.38 149 PHE A CA 1
ATOM 1216 C C . PHE A 1 149 ? -10.420 1.618 3.406 1.00 97.38 149 PHE A C 1
ATOM 1218 O O . PHE A 1 149 ? -9.288 1.157 3.540 1.00 97.38 149 PHE A O 1
ATOM 1225 N N . ASP A 1 150 ? -11.492 0.839 3.267 1.00 97.88 150 ASP A N 1
ATOM 1226 C CA . ASP A 1 150 ? -11.460 -0.621 3.249 1.00 97.88 150 ASP A CA 1
ATOM 1227 C C . ASP A 1 150 ? -10.907 -1.136 1.916 1.00 97.88 150 ASP A C 1
ATOM 1229 O O . ASP A 1 150 ? -11.592 -1.119 0.884 1.00 97.88 150 ASP A O 1
ATOM 1233 N N . LEU A 1 151 ? -9.671 -1.642 1.923 1.00 96.94 151 LEU A N 1
ATOM 1234 C CA . LEU A 1 151 ? -9.040 -2.203 0.729 1.00 96.94 151 LEU A CA 1
ATOM 1235 C C . LEU A 1 151 ? -9.800 -3.419 0.179 1.00 96.94 151 LEU A C 1
ATOM 1237 O O . LEU A 1 151 ? -9.744 -3.647 -1.033 1.00 96.94 151 LEU A O 1
ATOM 1241 N N . ALA A 1 152 ? -10.567 -4.142 1.006 1.00 96.31 152 ALA A N 1
ATOM 1242 C CA . ALA A 1 152 ? -11.395 -5.256 0.540 1.00 96.31 152 ALA A CA 1
ATOM 1243 C C . ALA A 1 152 ? -12.598 -4.826 -0.307 1.00 96.31 152 ALA A C 1
ATOM 1245 O O . ALA A 1 152 ? -13.145 -5.637 -1.056 1.00 96.31 152 ALA A O 1
ATOM 1246 N N . SER A 1 153 ? -12.989 -3.550 -0.263 1.00 95.81 153 SER A N 1
ATOM 1247 C CA . SER A 1 153 ? -14.067 -3.027 -1.108 1.00 95.81 153 SER A CA 1
ATOM 1248 C C . SER A 1 153 ? -13.707 -2.993 -2.603 1.00 95.81 153 SER A C 1
ATOM 1250 O O . SER A 1 153 ? -14.595 -2.896 -3.452 1.00 95.81 153 SER A O 1
ATOM 1252 N N . ASN A 1 154 ? -12.416 -3.104 -2.950 1.00 93.75 154 ASN A N 1
ATOM 1253 C CA . ASN A 1 154 ? -11.939 -3.154 -4.329 1.00 93.75 154 ASN A CA 1
ATOM 1254 C C . ASN A 1 154 ? -11.389 -4.553 -4.682 1.00 93.75 154 ASN A C 1
ATOM 1256 O O . ASN A 1 154 ? -10.371 -4.954 -4.116 1.00 93.75 154 ASN A O 1
ATOM 1260 N N . PRO A 1 155 ? -11.953 -5.258 -5.684 1.00 92.88 155 PRO A N 1
ATOM 1261 C CA . PRO A 1 155 ? -11.541 -6.625 -6.016 1.00 92.88 155 PRO A CA 1
ATOM 1262 C C . PRO A 1 155 ? -10.052 -6.791 -6.343 1.00 92.88 155 PRO A C 1
ATOM 1264 O O . PRO A 1 155 ? -9.446 -7.769 -5.920 1.00 92.88 155 PRO A O 1
ATOM 1267 N N . LYS A 1 156 ? -9.437 -5.828 -7.048 1.00 92.69 156 LYS A N 1
ATOM 1268 C CA . LYS A 1 156 ? -8.012 -5.909 -7.424 1.00 92.69 156 LYS A CA 1
ATOM 1269 C C . LYS A 1 156 ? -7.087 -5.774 -6.217 1.00 92.69 156 LYS A C 1
ATOM 1271 O O . LYS A 1 156 ? -6.013 -6.363 -6.189 1.00 92.69 156 LYS A O 1
ATOM 1276 N N . ARG A 1 157 ? -7.486 -4.957 -5.238 1.00 95.25 157 ARG A N 1
ATOM 1277 C CA . ARG A 1 157 ? -6.735 -4.792 -3.988 1.00 95.25 157 ARG A CA 1
ATOM 1278 C C . ARG A 1 157 ? -6.915 -6.014 -3.102 1.00 95.25 157 ARG A C 1
ATOM 1280 O O . ARG A 1 157 ? -5.925 -6.537 -2.607 1.00 95.25 157 ARG A O 1
ATOM 1287 N N . LEU A 1 158 ? -8.154 -6.495 -2.978 1.00 95.56 158 LEU A N 1
ATOM 1288 C CA . LEU A 1 158 ? -8.483 -7.691 -2.210 1.00 95.56 158 LEU A CA 1
ATOM 1289 C C . LEU A 1 158 ? -7.717 -8.924 -2.705 1.00 95.56 158 LEU A C 1
ATOM 1291 O O . LEU A 1 158 ? -7.162 -9.651 -1.891 1.00 95.56 158 LEU A O 1
ATOM 1295 N N . GLU A 1 159 ? -7.643 -9.135 -4.021 1.00 96.12 159 GLU A N 1
ATOM 1296 C CA . GLU A 1 159 ? -6.906 -10.253 -4.622 1.00 96.12 159 GLU A CA 1
ATOM 1297 C C . GLU A 1 159 ? -5.427 -10.257 -4.204 1.00 96.12 159 GLU A C 1
ATOM 1299 O O . GLU A 1 159 ? -4.936 -11.251 -3.667 1.00 96.12 159 GLU A O 1
ATOM 1304 N N . ALA A 1 160 ? -4.730 -9.130 -4.377 1.00 96.69 160 ALA A N 1
ATOM 1305 C CA . ALA A 1 160 ? -3.324 -9.008 -3.998 1.00 96.69 160 ALA A CA 1
ATOM 1306 C C . ALA A 1 160 ? -3.114 -9.123 -2.479 1.00 96.69 160 ALA A C 1
ATOM 1308 O O . ALA A 1 160 ? -2.141 -9.735 -2.037 1.00 96.69 160 ALA A O 1
ATOM 1309 N N . LEU A 1 161 ? -4.033 -8.574 -1.679 1.00 96.31 161 LEU A N 1
ATOM 1310 C CA . LEU A 1 161 ? -3.988 -8.651 -0.221 1.00 96.31 161 LEU A CA 1
ATOM 1311 C C . LEU A 1 161 ? -4.125 -10.102 0.257 1.00 96.31 161 LEU A C 1
ATOM 1313 O O . LEU A 1 161 ? -3.302 -10.567 1.046 1.00 96.31 161 LEU A O 1
ATOM 1317 N N . ILE A 1 162 ? -5.118 -10.837 -0.254 1.00 96.19 162 ILE A N 1
ATOM 1318 C CA . ILE A 1 162 ? -5.325 -12.258 0.058 1.00 96.19 162 ILE A CA 1
ATOM 1319 C C . ILE A 1 162 ? -4.113 -13.077 -0.381 1.00 96.19 162 ILE A C 1
ATOM 1321 O O . ILE A 1 162 ? -3.600 -13.872 0.401 1.00 96.19 162 ILE A O 1
ATOM 1325 N N . GLN A 1 163 ? -3.602 -12.856 -1.594 1.00 97.75 163 GLN A N 1
ATOM 1326 C CA . GLN A 1 163 ? -2.430 -13.578 -2.080 1.00 97.75 163 GLN A CA 1
ATOM 1327 C C . GLN A 1 163 ? -1.193 -13.301 -1.214 1.00 97.75 163 GLN A C 1
ATOM 1329 O O . GLN A 1 163 ? -0.447 -14.228 -0.895 1.00 97.75 163 GLN A O 1
ATOM 1334 N N . SER A 1 164 ? -0.979 -12.049 -0.802 1.00 97.81 164 SER A N 1
ATOM 1335 C CA . SER A 1 164 ? 0.104 -11.683 0.114 1.00 97.81 164 SER A CA 1
ATOM 1336 C C . SER A 1 164 ? -0.047 -12.419 1.445 1.00 97.81 164 SER A C 1
ATOM 1338 O O . SER A 1 164 ? 0.859 -13.146 1.854 1.00 97.81 164 SER A O 1
ATOM 1340 N N . ARG A 1 165 ? -1.235 -12.330 2.059 1.00 95.62 165 ARG A N 1
ATOM 1341 C CA . ARG A 1 165 ? -1.588 -12.994 3.321 1.00 95.62 165 ARG A CA 1
ATOM 1342 C C . ARG A 1 165 ? -1.409 -14.508 3.269 1.00 95.62 165 ARG A C 1
ATOM 1344 O O . ARG A 1 165 ? -0.902 -15.076 4.228 1.00 95.62 165 ARG A O 1
ATOM 1351 N N . ASP A 1 166 ? -1.829 -15.166 2.199 1.00 96.06 166 ASP A N 1
ATOM 1352 C CA . ASP A 1 166 ? -1.859 -16.630 2.148 1.00 96.06 166 ASP A CA 1
ATOM 1353 C C . ASP A 1 166 ? -0.487 -17.216 1.776 1.00 96.06 166 ASP A C 1
ATOM 1355 O O . ASP A 1 166 ? -0.160 -18.335 2.165 1.00 96.06 166 ASP A O 1
ATOM 1359 N N . THR A 1 167 ? 0.344 -16.459 1.049 1.00 96.88 167 THR A N 1
ATOM 1360 C CA . THR A 1 167 ? 1.677 -16.917 0.616 1.00 96.88 167 THR A CA 1
ATOM 1361 C C . THR A 1 167 ? 2.819 -16.487 1.532 1.00 96.88 167 THR A C 1
ATOM 1363 O O . THR A 1 167 ? 3.915 -17.038 1.419 1.00 96.88 167 THR A O 1
ATOM 1366 N N . GLY A 1 168 ? 2.609 -15.486 2.392 1.00 95.50 168 GLY A N 1
ATOM 1367 C CA . GLY A 1 168 ? 3.676 -14.887 3.196 1.00 95.50 168 GLY A CA 1
ATOM 1368 C C . GLY A 1 168 ? 4.641 -14.010 2.396 1.00 95.50 168 GLY A C 1
ATOM 1369 O O . GLY A 1 168 ? 5.693 -13.638 2.915 1.00 95.50 168 GLY A O 1
ATOM 1370 N N . LYS A 1 169 ? 4.328 -13.704 1.130 1.00 96.12 169 LYS A N 1
ATOM 1371 C CA . LYS A 1 169 ? 5.217 -12.977 0.214 1.00 96.12 169 LYS A CA 1
ATOM 1372 C C . LYS A 1 169 ? 4.750 -11.546 -0.022 1.00 96.12 169 LYS A C 1
ATOM 1374 O O . LYS A 1 169 ? 3.572 -11.216 0.134 1.00 96.12 169 LYS A O 1
ATOM 1379 N N . LEU A 1 170 ? 5.694 -10.714 -0.458 1.00 96.81 170 LEU A N 1
ATOM 1380 C CA . LEU A 1 170 ? 5.388 -9.404 -1.014 1.00 96.81 170 LEU A CA 1
ATOM 1381 C C . LEU A 1 170 ? 4.626 -9.584 -2.329 1.00 96.81 170 LEU A C 1
ATOM 1383 O O . LEU A 1 170 ? 5.129 -10.242 -3.239 1.00 96.81 170 LEU A O 1
ATOM 1387 N N . ILE A 1 171 ? 3.430 -9.006 -2.426 1.00 97.38 171 ILE A N 1
ATOM 1388 C CA . ILE A 1 171 ? 2.597 -9.059 -3.633 1.00 97.38 171 ILE A CA 1
ATOM 1389 C C . ILE A 1 171 ? 2.184 -7.644 -4.018 1.00 97.38 171 ILE A C 1
ATOM 1391 O O . ILE A 1 171 ? 1.649 -6.901 -3.198 1.00 97.38 171 ILE A O 1
ATOM 1395 N N . ALA A 1 172 ? 2.413 -7.286 -5.280 1.00 95.38 172 ALA A N 1
ATOM 1396 C CA . ALA A 1 172 ? 1.952 -6.035 -5.862 1.00 95.38 172 ALA A CA 1
ATOM 1397 C C . ALA A 1 172 ? 0.640 -6.229 -6.634 1.00 95.38 172 ALA A C 1
ATOM 1399 O O . ALA A 1 172 ? 0.427 -7.259 -7.275 1.00 95.38 172 ALA A O 1
ATOM 1400 N N . THR A 1 173 ? -0.233 -5.226 -6.611 1.00 94.00 173 THR A N 1
ATOM 1401 C CA . THR A 1 173 ? -1.414 -5.183 -7.475 1.00 94.00 173 THR A CA 1
ATOM 1402 C C . THR A 1 173 ? -1.005 -4.960 -8.932 1.00 94.00 173 THR A C 1
ATOM 1404 O O . THR A 1 173 ? 0.040 -4.379 -9.225 1.00 94.00 173 THR A O 1
ATOM 1407 N N . ALA A 1 174 ? -1.897 -5.285 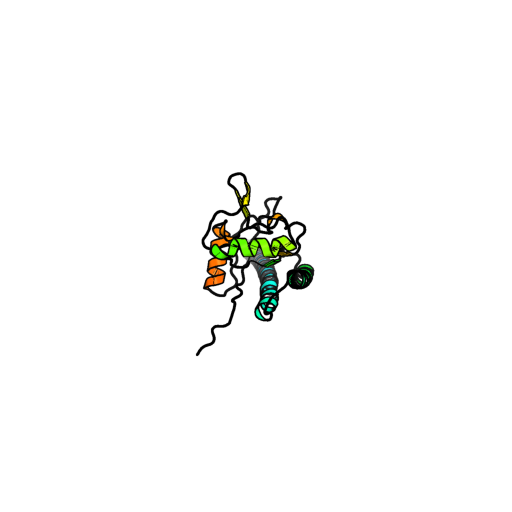-9.871 1.00 87.19 174 ALA A N 1
ATOM 1408 C CA . ALA A 1 174 ? -1.855 -4.651 -11.188 1.00 87.19 174 ALA A CA 1
ATOM 1409 C C . ALA A 1 174 ? -2.004 -3.120 -11.059 1.00 87.19 174 ALA A C 1
ATOM 1411 O O . ALA A 1 174 ? -2.367 -2.605 -9.999 1.00 87.19 174 ALA A O 1
ATOM 1412 N N . SER A 1 175 ? -1.788 -2.383 -12.151 1.00 87.38 175 SER A N 1
ATOM 1413 C CA . SER A 1 175 ? -2.013 -0.937 -12.144 1.00 87.38 175 SER A CA 1
ATOM 1414 C C . SER A 1 175 ? -3.461 -0.593 -11.755 1.00 87.38 175 SER A C 1
ATOM 1416 O O . SER A 1 175 ? -4.432 -1.092 -12.345 1.00 87.38 175 SER A O 1
ATOM 1418 N N . ILE A 1 176 ? -3.599 0.271 -10.751 1.00 85.88 176 ILE A N 1
ATOM 1419 C CA . ILE A 1 176 ? -4.860 0.778 -10.213 1.00 85.88 176 ILE A CA 1
ATOM 1420 C C . ILE A 1 176 ? -4.851 2.309 -10.177 1.00 85.88 176 ILE A C 1
ATOM 1422 O O . ILE A 1 176 ? -3.813 2.950 -10.320 1.00 85.88 176 ILE A O 1
ATOM 1426 N N . ASN A 1 177 ? -6.031 2.890 -9.970 1.00 84.56 177 ASN A N 1
ATOM 1427 C CA . ASN A 1 177 ? -6.130 4.279 -9.536 1.00 84.56 177 ASN A CA 1
ATOM 1428 C C . ASN A 1 177 ? -6.061 4.281 -8.005 1.00 84.56 177 ASN A C 1
ATOM 1430 O O . ASN A 1 177 ? -6.770 3.499 -7.349 1.00 84.56 177 ASN A O 1
ATOM 1434 N N . LEU A 1 178 ? -5.202 5.120 -7.438 1.00 82.00 178 LEU A N 1
ATOM 1435 C CA . LEU A 1 178 ? -5.118 5.270 -5.991 1.00 82.00 178 LEU A CA 1
ATOM 1436 C C . LEU A 1 178 ? -6.334 6.047 -5.481 1.00 82.00 178 LEU A C 1
ATOM 1438 O O . LEU A 1 178 ? -7.015 6.736 -6.240 1.00 82.00 178 LEU A O 1
ATOM 1442 N N . VAL A 1 179 ? -6.685 5.866 -4.207 1.00 80.44 179 VAL A N 1
ATOM 1443 C CA . VAL A 1 179 ? -7.885 6.518 -3.655 1.00 80.44 179 VAL A CA 1
ATOM 1444 C C . VAL A 1 179 ? -7.695 8.028 -3.577 1.00 80.44 179 VAL A C 1
ATOM 1446 O O . VAL A 1 179 ? -8.627 8.770 -3.879 1.00 80.44 179 VAL A O 1
ATOM 1449 N N . GLN A 1 180 ? -6.483 8.416 -3.207 1.00 77.31 180 GLN A N 1
ATOM 1450 C CA . GLN A 1 180 ? -5.970 9.762 -3.027 1.00 77.31 180 GLN A CA 1
ATOM 1451 C C . GLN A 1 180 ? -5.645 10.498 -4.336 1.00 77.31 180 GLN A C 1
ATOM 1453 O O . GLN A 1 180 ? -5.501 11.719 -4.332 1.00 77.31 180 GLN A O 1
ATOM 1458 N N . ASP A 1 181 ? -5.559 9.794 -5.470 1.00 77.00 181 ASP A N 1
ATOM 1459 C CA . ASP A 1 181 ? -5.193 10.430 -6.735 1.00 77.00 181 ASP A CA 1
ATOM 1460 C C . ASP A 1 181 ? -6.349 11.256 -7.302 1.00 77.00 181 ASP A C 1
ATOM 1462 O O . ASP A 1 181 ? -7.385 10.738 -7.725 1.00 77.00 181 ASP A O 1
ATOM 1466 N N . THR A 1 182 ? -6.126 12.565 -7.391 1.00 61.31 182 THR A N 1
ATOM 1467 C CA . THR A 1 182 ? -7.049 13.532 -8.006 1.00 61.31 182 THR A CA 1
ATOM 1468 C C . THR A 1 182 ? -6.756 13.773 -9.491 1.00 61.31 182 THR A C 1
ATOM 1470 O O . THR A 1 182 ? -7.586 14.326 -10.209 1.00 61.31 182 THR A O 1
ATOM 1473 N N . THR A 1 183 ? -5.598 13.320 -9.984 1.00 62.22 183 THR A N 1
ATOM 1474 C CA . THR A 1 183 ? -5.072 13.599 -11.335 1.00 62.22 183 THR A CA 1
ATOM 1475 C C . THR A 1 183 ? -5.122 12.395 -12.284 1.00 62.22 183 THR A C 1
ATOM 1477 O O . THR A 1 183 ? -4.607 12.466 -13.397 1.00 62.22 183 THR A O 1
ATOM 1480 N N . SER A 1 184 ? -5.776 11.294 -11.884 1.00 64.31 184 SER A N 1
ATOM 1481 C CA . SER A 1 184 ? -5.847 10.029 -12.647 1.00 64.31 184 SER A CA 1
ATOM 1482 C C . SER A 1 184 ? -4.486 9.381 -12.943 1.00 64.31 184 SER A C 1
ATOM 1484 O O . SER A 1 184 ? -4.346 8.655 -13.933 1.00 64.31 184 SER A O 1
ATOM 1486 N N . GLN A 1 185 ? -3.483 9.618 -12.093 1.00 69.56 185 GLN A N 1
ATOM 1487 C CA . GLN A 1 185 ? -2.213 8.909 -12.184 1.00 69.56 185 GLN A CA 1
ATOM 1488 C C . GLN A 1 185 ? -2.409 7.408 -11.922 1.00 69.56 185 GLN A C 1
ATOM 1490 O O . GLN A 1 185 ? -3.302 6.967 -11.198 1.00 69.56 185 GLN A O 1
ATOM 1495 N N . LYS A 1 186 ? -1.622 6.602 -12.635 1.00 79.50 186 LYS A N 1
ATOM 1496 C CA . LYS A 1 186 ? -1.617 5.148 -12.495 1.00 79.50 186 LYS A CA 1
ATOM 1497 C C . LYS A 1 186 ? -0.578 4.777 -11.451 1.00 79.50 186 LYS A C 1
ATOM 1499 O O . LYS A 1 186 ? 0.598 5.067 -11.640 1.00 79.50 186 LYS A O 1
ATOM 1504 N N . GLY A 1 187 ? -1.020 4.094 -10.403 1.00 88.06 187 GLY A N 1
ATOM 1505 C CA . GLY A 1 187 ? -0.165 3.552 -9.354 1.00 88.06 187 GLY A CA 1
ATOM 1506 C C . GLY A 1 187 ? -0.368 2.051 -9.191 1.00 88.06 187 GLY A C 1
ATOM 1507 O O . GLY A 1 187 ? -1.142 1.416 -9.915 1.00 88.06 187 GLY A O 1
ATOM 1508 N N . PHE A 1 188 ? 0.321 1.475 -8.219 1.00 92.38 188 PHE A N 1
ATOM 1509 C CA . PHE A 1 188 ? 0.061 0.131 -7.720 1.00 92.38 188 PHE A CA 1
ATOM 1510 C C . PHE A 1 188 ? 0.308 0.115 -6.213 1.00 92.38 188 PHE A C 1
ATOM 1512 O O . PHE A 1 188 ? 1.019 0.971 -5.692 1.00 92.38 188 PHE A O 1
ATOM 1519 N N . LEU A 1 189 ? -0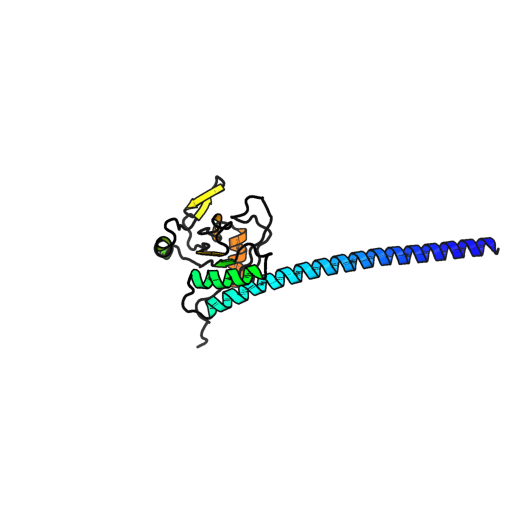.294 -0.846 -5.520 1.00 95.06 189 LEU A N 1
ATOM 1520 C CA . LEU A 1 189 ? -0.013 -1.102 -4.110 1.00 95.06 189 LEU A CA 1
ATOM 1521 C C . LEU A 1 189 ? 0.842 -2.355 -4.003 1.00 95.06 189 LEU A C 1
ATOM 1523 O O . LEU A 1 189 ? 0.666 -3.283 -4.791 1.00 95.06 189 LEU A O 1
ATOM 1527 N N . ALA A 1 190 ? 1.739 -2.389 -3.025 1.00 96.69 190 ALA A N 1
ATOM 1528 C CA . ALA A 1 190 ? 2.472 -3.587 -2.648 1.00 96.69 190 ALA A CA 1
ATOM 1529 C C . ALA A 1 190 ? 2.168 -3.926 -1.192 1.00 96.69 190 ALA A C 1
ATOM 1531 O O . ALA A 1 190 ? 2.234 -3.064 -0.319 1.00 96.69 190 ALA A O 1
ATOM 1532 N N . PHE A 1 191 ? 1.827 -5.185 -0.949 1.00 97.69 191 PHE A N 1
ATOM 1533 C CA . PHE A 1 191 ? 1.460 -5.701 0.360 1.00 97.69 191 PHE A CA 1
ATOM 1534 C C . PHE A 1 191 ? 2.522 -6.676 0.840 1.00 97.69 191 PHE A C 1
ATOM 1536 O O . PHE A 1 191 ? 2.987 -7.518 0.071 1.00 97.69 191 PHE A O 1
ATOM 1543 N N . LEU A 1 192 ? 2.875 -6.575 2.118 1.00 97.56 192 LEU A N 1
ATOM 1544 C CA . LEU A 1 192 ? 3.725 -7.528 2.816 1.00 97.56 192 LEU A CA 1
ATOM 1545 C C . LEU A 1 192 ? 3.020 -7.911 4.125 1.00 97.56 192 LEU A C 1
ATOM 1547 O O . LEU A 1 192 ? 2.664 -7.013 4.891 1.00 97.56 192 LEU A O 1
ATOM 1551 N N . PRO A 1 193 ? 2.779 -9.207 4.397 1.00 97.31 193 PRO A N 1
ATOM 1552 C CA . PRO A 1 193 ? 1.933 -9.596 5.509 1.00 97.31 193 PRO A CA 1
ATOM 1553 C C . PRO A 1 193 ? 2.712 -9.579 6.829 1.00 97.31 193 PRO A C 1
ATOM 1555 O O . PRO A 1 193 ? 3.880 -9.977 6.927 1.00 97.31 193 PRO A O 1
ATOM 1558 N N . VAL A 1 194 ? 2.018 -9.164 7.881 1.00 95.31 194 VAL A N 1
ATOM 1559 C CA . VAL A 1 194 ? 2.455 -9.295 9.271 1.00 95.31 194 VAL A CA 1
ATOM 1560 C C . VAL A 1 194 ? 1.535 -10.303 9.945 1.00 95.31 194 VAL A C 1
ATOM 1562 O O . VAL A 1 194 ? 0.312 -10.201 9.840 1.00 95.31 194 VAL A O 1
ATOM 1565 N N . TYR A 1 195 ? 2.122 -11.284 10.626 1.00 92.00 195 TYR A N 1
ATOM 1566 C CA . TYR A 1 195 ? 1.379 -12.308 11.351 1.00 92.00 195 TYR A CA 1
ATOM 1567 C C . TYR A 1 195 ? 1.566 -12.100 12.846 1.00 92.00 195 TYR A C 1
ATOM 1569 O O . TYR A 1 195 ? 2.688 -11.933 13.319 1.00 92.00 195 TYR A O 1
ATOM 1577 N N . HIS A 1 196 ? 0.472 -12.159 13.598 1.00 77.62 196 HIS A N 1
ATOM 1578 C CA . HIS A 1 196 ? 0.560 -12.245 15.047 1.00 77.62 196 HIS A CA 1
ATOM 1579 C C . HIS A 1 196 ? 0.966 -13.677 15.410 1.00 77.62 196 HIS A C 1
ATOM 1581 O O . HIS A 1 196 ? 0.182 -14.599 15.202 1.00 77.62 196 HIS A O 1
ATOM 1587 N N . GLN A 1 197 ? 2.170 -13.821 15.975 1.00 62.94 197 GLN A N 1
ATOM 1588 C CA . GLN A 1 197 ? 2.807 -15.066 16.431 1.00 62.94 197 GLN A CA 1
ATOM 1589 C C . GLN A 1 197 ? 3.423 -15.926 15.313 1.00 62.94 197 GLN A C 1
ATOM 1591 O O . GLN A 1 197 ? 2.789 -16.273 14.318 1.00 62.94 197 GLN A O 1
ATOM 1596 N N . PHE A 1 198 ? 4.682 -16.325 15.516 1.00 52.62 198 PHE A N 1
ATOM 1597 C CA . PHE A 1 198 ? 5.274 -17.435 14.776 1.00 52.62 198 PHE A CA 1
ATOM 1598 C C . PHE A 1 198 ? 4.579 -18.727 15.219 1.00 52.62 198 PHE A C 1
ATOM 1600 O O . PHE A 1 198 ? 4.371 -18.895 16.423 1.00 52.62 198 PHE A O 1
ATOM 1607 N N . PRO A 1 199 ? 4.238 -19.659 14.311 1.00 47.66 199 PRO A N 1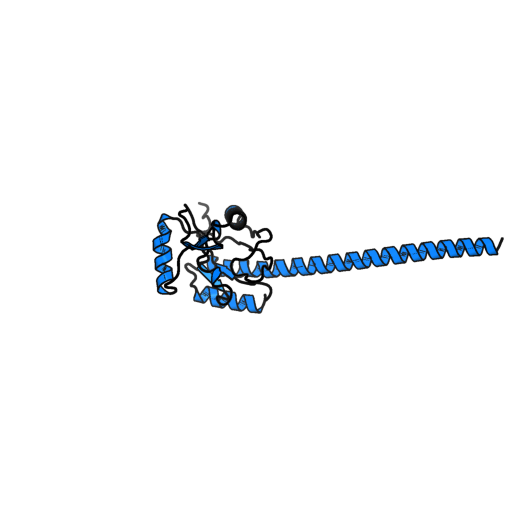
ATOM 1608 C CA . PRO A 1 199 ? 3.814 -20.983 14.733 1.00 47.66 199 PRO A CA 1
ATOM 1609 C C . PRO A 1 199 ? 4.942 -21.601 15.563 1.00 47.66 199 PRO A C 1
ATOM 1611 O O . PRO A 1 199 ? 6.016 -21.910 15.049 1.00 47.66 199 PRO A O 1
ATOM 1614 N N . THR A 1 200 ? 4.720 -21.754 16.865 1.00 40.69 200 THR A N 1
ATOM 1615 C CA . THR A 1 200 ? 5.570 -22.580 17.712 1.00 40.69 200 THR A CA 1
ATOM 1616 C C . THR A 1 200 ? 5.314 -24.028 17.318 1.00 40.69 200 THR A C 1
ATOM 1618 O O . THR A 1 200 ? 4.255 -24.586 17.597 1.00 40.69 200 THR A O 1
ATOM 1621 N N . THR A 1 201 ? 6.268 -24.643 16.621 1.00 47.75 201 THR A N 1
ATOM 1622 C CA . THR A 1 201 ? 6.317 -26.106 16.524 1.00 47.75 201 THR A CA 1
ATOM 1623 C C . THR A 1 201 ? 6.390 -26.675 17.938 1.00 47.75 201 THR A C 1
ATOM 1625 O O . THR A 1 201 ? 7.257 -26.271 18.715 1.00 47.75 201 THR A O 1
ATOM 1628 N N . ILE A 1 202 ? 5.446 -27.561 18.256 1.00 53.47 202 ILE A N 1
ATOM 1629 C CA . ILE A 1 202 ? 5.431 -28.400 19.463 1.00 53.47 202 ILE A CA 1
ATOM 1630 C C . ILE A 1 202 ? 6.559 -29.430 19.384 1.00 53.47 202 ILE A C 1
ATOM 1632 O O . ILE A 1 202 ? 6.796 -29.931 18.259 1.00 53.47 202 ILE A O 1
#

pLDDT: mean 91.14, std 9.21, range [40.69, 98.0]

Sequence (202 aa):
MTLLLGIVLSAFIGWSFYTIETKSIVNEFQNDVDTQVAAIEKQITLSFEALYTIKGLFDSSQEVTEDEFKHLAADILVRHPNIQALEWVPRIYNNNRSEYESRYQHRHPEFEIIERGPDGGMIRAKERDEYFPVCFVEPFISNEAAFGFDLASNPKRLEALIQSRDTGKLIATASINLVQDTTSQKGFLAFLPVYHQFPTTI